Protein AF-A0A6J8EFE4-F1 (afdb_monomer_lite)

Sequence (191 aa):
MHEIMFMMLESRLPNRIFLWDKQNSHTNSWSFEVKSISNKCNLSQYYQESSTLGLGVKAFLDIAKERLTYIGSDKWKYNVNGKPKLRTYIKIKESHCPEQIINKAMSSKQRPVISKLRSEEEEEEEEEEDDDDDDDDDDDDDDDDDDDDDEEGEQEEQEQEQEEQEQEQKEQAQEQKEQAQEQKEQEQEQN

Organism: Mytilus coruscus (NCBI:txid42192)

Secondary structure (DSSP, 8-state):
------S--TTSHHHHHHHHHHHT--TT-HHHHHHHHHHHTT-HHHHH-TTTS---HHHHHHHHHHHHHHHHHHHHHHHHHT-HHHHHHHHHHHHH-THHHHSS---TTTHHHHHHHHHHHHHHHTTSS--S----------------S-TTTHHHHHHHHHHHHHHHHHHHHHHHHHHHHHHHHHHHHT-

Structure (mmCIF, N/CA/C/O backbone):
data_AF-A0A6J8EFE4-F1
#
_entry.id   AF-A0A6J8EFE4-F1
#
loop_
_atom_site.group_PDB
_atom_site.id
_atom_site.type_symbol
_atom_site.label_atom_id
_atom_site.label_alt_id
_atom_site.label_comp_id
_atom_site.label_asym_id
_atom_site.label_entity_id
_atom_site.label_seq_id
_atom_site.pdbx_PDB_ins_code
_atom_site.Cartn_x
_atom_site.Cartn_y
_atom_site.Cartn_z
_atom_site.occupancy
_atom_site.B_iso_or_equiv
_atom_site.auth_seq_id
_atom_site.auth_comp_id
_atom_site.auth_asym_id
_atom_site.auth_atom_id
_atom_site.pdbx_PDB_model_num
ATOM 1 N N . MET A 1 1 ? -6.305 -34.521 -19.395 1.00 43.03 1 MET A N 1
ATOM 2 C CA . MET A 1 1 ? -6.027 -33.447 -18.423 1.00 43.03 1 MET A CA 1
ATOM 3 C C . MET A 1 1 ? -5.411 -32.307 -19.199 1.00 43.03 1 MET A C 1
ATOM 5 O O . MET A 1 1 ? -4.232 -32.359 -19.509 1.00 43.03 1 MET A O 1
ATOM 9 N N . HIS A 1 2 ? -6.246 -31.368 -19.637 1.00 45.06 2 HIS A N 1
ATOM 10 C CA . HIS A 1 2 ? -5.769 -30.147 -20.263 1.00 45.06 2 HIS A CA 1
ATOM 11 C C . HIS A 1 2 ? -5.155 -29.306 -19.149 1.00 45.06 2 HIS A C 1
ATOM 13 O O . HIS A 1 2 ? -5.890 -28.774 -18.320 1.00 45.06 2 HIS A O 1
ATOM 19 N N . GLU A 1 3 ? -3.824 -29.246 -19.103 1.00 47.47 3 GLU A N 1
ATOM 20 C CA . GLU A 1 3 ? -3.118 -28.067 -18.613 1.00 47.47 3 GLU A CA 1
ATOM 21 C C . GLU A 1 3 ? -3.809 -26.874 -19.265 1.00 47.47 3 GLU A C 1
ATOM 23 O O . GLU A 1 3 ? -3.636 -26.606 -20.455 1.00 47.47 3 GLU A O 1
ATOM 28 N N . ILE A 1 4 ? -4.712 -26.236 -18.518 1.00 49.06 4 ILE A N 1
ATOM 29 C CA . ILE A 1 4 ? -5.316 -24.973 -18.905 1.00 49.06 4 ILE A CA 1
ATOM 30 C C . ILE A 1 4 ? -4.170 -23.983 -18.802 1.00 49.06 4 ILE A C 1
ATOM 32 O O . ILE A 1 4 ? -3.887 -23.389 -17.765 1.00 49.06 4 ILE A O 1
ATOM 36 N N . MET A 1 5 ? -3.478 -23.941 -19.930 1.00 43.91 5 MET A N 1
ATOM 37 C CA . MET A 1 5 ? -2.490 -23.026 -20.433 1.00 43.91 5 MET A CA 1
ATOM 38 C C . MET A 1 5 ? -3.063 -21.611 -20.316 1.00 43.91 5 MET A C 1
ATOM 40 O O . MET A 1 5 ? -3.440 -20.976 -21.290 1.00 43.91 5 MET A O 1
ATOM 44 N N . PHE A 1 6 ? -3.131 -21.125 -19.078 1.00 48.34 6 PHE A N 1
ATOM 45 C CA . PHE A 1 6 ? -3.200 -19.715 -18.719 1.00 48.34 6 PHE A CA 1
ATOM 46 C C . PHE A 1 6 ? -1.790 -19.106 -18.798 1.00 48.34 6 PHE A C 1
ATOM 48 O O . PHE A 1 6 ? -1.462 -18.171 -18.074 1.00 48.34 6 PHE A O 1
ATOM 55 N N . MET A 1 7 ? -0.963 -19.585 -19.742 1.00 54.25 7 MET A N 1
ATOM 56 C CA . MET A 1 7 ? -0.190 -18.632 -20.520 1.00 54.25 7 MET A CA 1
ATOM 57 C C . MET A 1 7 ? -1.244 -17.670 -21.033 1.00 54.25 7 MET A C 1
ATOM 59 O O . MET A 1 7 ? -2.150 -18.080 -21.760 1.00 54.25 7 MET A O 1
ATOM 63 N N . MET A 1 8 ? -1.238 -16.430 -20.555 1.00 54.66 8 MET A N 1
ATOM 64 C CA . MET A 1 8 ? -1.986 -15.397 -21.243 1.00 54.66 8 MET A CA 1
ATOM 65 C C . MET A 1 8 ? -1.564 -15.525 -22.700 1.00 54.66 8 MET A C 1
ATOM 67 O O . MET A 1 8 ? -0.406 -15.237 -22.986 1.00 54.66 8 MET A O 1
ATOM 71 N N . LEU A 1 9 ? -2.436 -16.083 -23.562 1.00 60.94 9 LEU A N 1
ATOM 72 C CA . LEU A 1 9 ? -2.132 -16.267 -24.980 1.00 60.94 9 LEU A CA 1
ATOM 73 C C . LEU A 1 9 ? -1.467 -14.969 -25.400 1.00 60.94 9 LEU A C 1
ATOM 75 O O . LEU A 1 9 ? -2.020 -13.912 -25.096 1.00 60.94 9 LEU A O 1
ATOM 79 N N . GLU A 1 10 ? -0.268 -15.020 -25.971 1.00 64.06 10 GLU A N 1
ATOM 80 C CA . GLU A 1 10 ? 0.534 -13.813 -26.225 1.00 64.06 10 GLU A CA 1
ATOM 81 C C . GLU A 1 10 ? -0.258 -12.746 -27.010 1.00 64.06 10 GLU A C 1
ATOM 83 O O . GLU A 1 10 ? 0.039 -11.557 -26.963 1.00 64.06 10 GLU A O 1
ATOM 88 N N . SER A 1 11 ? -1.344 -13.166 -27.664 1.00 76.69 11 SER A N 1
ATOM 89 C CA . SER A 1 11 ? -2.342 -12.350 -28.342 1.00 76.69 11 SER A CA 1
ATOM 90 C C . SER A 1 11 ? -3.314 -11.557 -27.451 1.00 76.69 11 SER A C 1
ATOM 92 O O . SER A 1 11 ? -3.956 -10.635 -27.960 1.00 76.69 11 SER A O 1
ATOM 94 N N . ARG A 1 12 ? -3.469 -11.854 -26.154 1.00 81.81 12 ARG A N 1
ATOM 95 C CA . ARG A 1 12 ? -4.383 -11.118 -25.264 1.00 81.81 12 ARG A CA 1
ATOM 96 C C . ARG A 1 12 ? -3.850 -9.708 -25.039 1.00 81.81 12 ARG A C 1
ATOM 98 O O . ARG A 1 12 ? -2.737 -9.521 -24.555 1.00 81.81 12 ARG A O 1
ATOM 105 N N . LEU A 1 13 ? -4.697 -8.721 -25.325 1.00 83.38 13 LEU A N 1
ATOM 106 C CA . LEU A 1 13 ? -4.367 -7.303 -25.203 1.00 83.38 13 LEU A CA 1
ATOM 107 C C . LEU A 1 13 ? -3.749 -6.925 -23.838 1.00 83.38 13 LEU A C 1
ATOM 109 O O . LEU A 1 13 ? -2.713 -6.267 -23.860 1.00 83.38 13 LEU A O 1
ATOM 113 N N . PRO A 1 14 ? -4.258 -7.390 -22.674 1.00 82.56 14 PRO A N 1
ATOM 114 C CA . PRO A 1 14 ? -3.643 -7.069 -21.383 1.00 82.56 14 PRO A CA 1
ATOM 115 C C . PRO A 1 14 ? -2.192 -7.543 -21.248 1.00 82.56 14 PRO A C 1
ATOM 117 O O . PRO A 1 14 ? -1.374 -6.835 -20.676 1.00 82.56 14 PRO A O 1
ATOM 120 N N . ASN A 1 15 ? -1.850 -8.706 -21.814 1.00 81.88 15 ASN A N 1
ATOM 121 C CA . ASN A 1 15 ? -0.482 -9.220 -21.771 1.00 81.88 15 ASN A CA 1
ATOM 122 C C . ASN A 1 15 ? 0.450 -8.386 -22.656 1.00 81.88 15 ASN A C 1
ATOM 124 O O . ASN A 1 15 ? 1.562 -8.062 -22.260 1.00 81.88 15 ASN A O 1
ATOM 128 N N . ARG A 1 16 ? -0.025 -7.977 -23.838 1.00 85.75 16 ARG A N 1
ATOM 129 C CA . ARG A 1 16 ? 0.738 -7.103 -24.741 1.00 85.75 16 ARG A CA 1
ATOM 130 C C . ARG A 1 16 ? 0.969 -5.722 -24.136 1.00 85.75 16 ARG A C 1
ATOM 132 O O . ARG A 1 16 ? 2.082 -5.222 -24.228 1.00 85.75 16 ARG A O 1
ATOM 139 N N . ILE A 1 17 ? -0.056 -5.144 -23.505 1.00 87.25 17 ILE A N 1
ATOM 140 C CA . ILE A 1 17 ? 0.054 -3.870 -22.782 1.00 87.25 17 ILE A CA 1
ATOM 141 C C . ILE A 1 17 ? 1.056 -4.009 -21.637 1.00 87.25 17 ILE A C 1
ATOM 143 O O . ILE A 1 17 ? 1.954 -3.188 -21.532 1.00 87.25 17 ILE A O 1
ATOM 147 N N . PHE A 1 18 ? 0.961 -5.072 -20.834 1.00 87.62 18 PHE A N 1
ATOM 148 C CA . PHE A 1 18 ? 1.895 -5.304 -19.734 1.00 87.62 18 PHE A CA 1
ATOM 149 C C . PHE A 1 18 ? 3.342 -5.488 -20.212 1.00 87.62 18 PHE A C 1
ATOM 151 O O . PHE A 1 18 ? 4.257 -4.926 -19.624 1.00 87.62 18 PHE A O 1
ATOM 158 N N . LEU A 1 19 ? 3.573 -6.256 -21.282 1.00 87.69 19 LEU A N 1
ATOM 159 C CA . LEU A 1 19 ? 4.913 -6.445 -21.846 1.00 87.69 19 LEU A CA 1
ATOM 160 C C . LEU A 1 19 ? 5.475 -5.150 -22.438 1.00 87.69 19 LEU A C 1
ATOM 162 O O . LEU A 1 19 ? 6.659 -4.873 -22.262 1.00 87.69 19 LEU A O 1
ATOM 166 N N . TRP A 1 20 ? 4.635 -4.3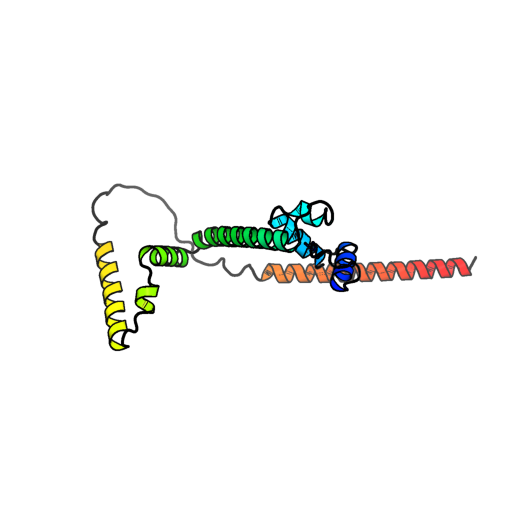61 -23.109 1.00 91.25 20 TRP A N 1
ATOM 167 C CA . TRP A 1 20 ? 5.008 -3.038 -23.602 1.00 91.25 20 TRP A CA 1
ATOM 168 C C . TRP A 1 20 ? 5.363 -2.099 -22.443 1.00 91.25 20 TRP A C 1
ATOM 170 O O . TRP A 1 20 ? 6.429 -1.492 -22.456 1.00 91.25 20 TRP A O 1
ATOM 180 N N . ASP A 1 21 ? 4.532 -2.040 -21.405 1.00 92.88 21 ASP A N 1
ATOM 181 C CA . ASP A 1 21 ? 4.764 -1.234 -20.204 1.00 92.88 21 ASP A CA 1
ATOM 182 C C . ASP A 1 21 ? 6.051 -1.665 -19.473 1.00 92.88 21 ASP A C 1
ATOM 184 O O . ASP A 1 21 ? 6.896 -0.837 -19.144 1.00 92.88 21 ASP A O 1
ATOM 188 N N . LYS A 1 22 ? 6.281 -2.979 -19.349 1.00 89.12 22 LYS A N 1
ATOM 189 C CA . LYS A 1 22 ? 7.510 -3.566 -18.788 1.00 89.12 22 LYS A CA 1
ATOM 190 C C . LYS A 1 22 ? 8.770 -3.176 -19.563 1.00 89.12 22 LYS A C 1
ATOM 192 O O . LYS A 1 22 ? 9.828 -3.035 -18.952 1.00 89.12 22 LYS A O 1
ATOM 197 N N . GLN A 1 23 ? 8.690 -3.036 -20.886 1.00 90.62 23 GLN A N 1
ATOM 198 C CA . GLN A 1 23 ? 9.823 -2.626 -21.726 1.00 90.62 23 GLN A CA 1
ATOM 199 C C . GLN A 1 23 ? 10.104 -1.123 -21.645 1.00 90.62 23 GLN A C 1
ATOM 201 O O . GLN A 1 23 ? 11.259 -0.722 -21.748 1.00 90.62 23 GLN A O 1
ATOM 206 N N . ASN A 1 24 ? 9.072 -0.311 -21.423 1.00 89.75 24 ASN A N 1
ATOM 207 C CA . ASN A 1 24 ? 9.164 1.149 -21.338 1.00 89.75 24 ASN A CA 1
ATOM 208 C C . ASN A 1 24 ? 9.197 1.647 -19.884 1.00 89.75 24 ASN A C 1
ATOM 210 O O . ASN A 1 24 ? 8.794 2.770 -19.613 1.00 89.75 24 ASN A O 1
ATOM 214 N N . SER A 1 25 ? 9.626 0.797 -18.944 1.00 80.19 25 SER A N 1
ATOM 215 C CA . SER A 1 25 ? 9.356 0.969 -17.514 1.00 80.19 25 SER A CA 1
ATOM 216 C C . SER A 1 25 ? 9.756 2.354 -16.986 1.00 80.19 25 SER A C 1
ATOM 218 O O . SER A 1 25 ? 10.934 2.714 -16.941 1.00 80.19 25 SER A O 1
ATOM 220 N N . HIS A 1 26 ? 8.745 3.107 -16.559 1.00 84.50 26 HIS A N 1
ATOM 221 C CA . HIS A 1 26 ? 8.858 4.359 -15.814 1.00 84.50 26 HIS A CA 1
ATOM 222 C C . HIS A 1 26 ? 8.553 4.113 -14.328 1.00 84.50 26 HIS A C 1
ATOM 224 O O . HIS A 1 26 ? 7.958 3.088 -13.978 1.00 84.50 26 HIS A O 1
ATOM 230 N N . THR A 1 27 ? 8.931 5.049 -13.453 1.00 85.88 27 THR A N 1
ATOM 231 C CA . THR A 1 27 ? 8.705 4.974 -11.993 1.00 85.88 27 THR A CA 1
ATOM 232 C C . THR A 1 27 ? 7.229 4.813 -11.613 1.00 85.88 27 THR A C 1
ATOM 234 O O . THR A 1 27 ? 6.940 4.192 -10.598 1.00 85.88 27 THR A O 1
ATOM 237 N N . ASN A 1 28 ? 6.305 5.247 -12.477 1.00 86.12 28 ASN A N 1
ATOM 238 C CA . ASN A 1 28 ? 4.853 5.165 -12.267 1.00 86.12 28 ASN A CA 1
ATOM 239 C C . ASN A 1 28 ? 4.148 4.199 -13.240 1.00 86.12 28 ASN A C 1
ATOM 241 O O . ASN A 1 28 ? 2.971 4.357 -13.55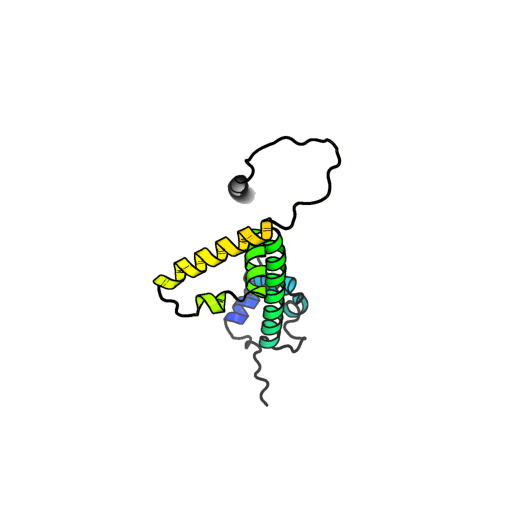4 1.00 86.12 28 ASN A O 1
ATOM 245 N N . SER A 1 29 ? 4.878 3.216 -13.774 1.00 91.94 29 SER A N 1
ATOM 246 C CA . SER A 1 29 ? 4.315 2.210 -14.684 1.00 91.94 29 SER A CA 1
ATOM 247 C C . SER A 1 29 ? 3.681 1.035 -13.926 1.00 91.94 29 SER A C 1
ATOM 249 O O . SER A 1 29 ? 4.113 0.672 -12.828 1.00 91.94 29 SER A O 1
ATOM 251 N N . TRP A 1 30 ? 2.678 0.380 -14.517 1.00 88.94 30 TRP A N 1
ATOM 252 C CA . TRP A 1 30 ? 2.002 -0.758 -13.873 1.00 88.94 30 TRP A CA 1
ATOM 253 C C . TRP A 1 30 ? 2.966 -1.929 -13.621 1.00 88.94 30 TRP A C 1
ATOM 255 O O . TRP A 1 30 ? 2.942 -2.588 -12.581 1.00 88.94 30 TRP A O 1
ATOM 265 N N . SER A 1 31 ? 3.876 -2.175 -14.558 1.00 90.75 31 SER A N 1
ATOM 266 C CA . SER A 1 31 ? 4.951 -3.156 -14.439 1.00 90.75 31 SER A CA 1
ATOM 267 C C . SER A 1 31 ? 5.918 -2.823 -13.300 1.00 90.75 31 SER A C 1
ATOM 269 O O . SER A 1 31 ? 6.376 -3.740 -12.609 1.00 90.75 31 SER A O 1
ATOM 271 N N . PHE A 1 32 ? 6.179 -1.537 -13.042 1.00 92.62 32 PHE A N 1
ATOM 272 C CA . PHE A 1 32 ? 6.967 -1.095 -11.894 1.00 92.62 32 PHE A CA 1
ATOM 273 C C . PHE A 1 32 ? 6.253 -1.389 -10.572 1.00 92.62 32 PHE A C 1
ATOM 275 O O . PHE A 1 32 ? 6.879 -1.936 -9.661 1.00 92.62 32 PHE A O 1
ATOM 282 N N . GLU A 1 33 ? 4.946 -1.139 -10.474 1.00 91.06 33 GLU A N 1
ATOM 283 C CA . GLU A 1 33 ? 4.160 -1.517 -9.292 1.00 91.06 33 GLU A CA 1
ATOM 284 C C . GLU A 1 33 ? 4.186 -3.031 -9.053 1.00 91.06 33 GLU A C 1
ATOM 286 O O . GLU A 1 33 ? 4.459 -3.489 -7.940 1.00 91.06 33 GLU A O 1
ATOM 291 N N . VAL A 1 34 ? 3.982 -3.832 -10.103 1.00 89.56 34 VAL A N 1
ATOM 292 C CA . VAL A 1 34 ? 4.036 -5.300 -10.011 1.00 89.56 34 VAL A CA 1
ATOM 293 C C . VAL A 1 34 ? 5.432 -5.771 -9.590 1.00 89.56 34 VAL A C 1
ATOM 295 O O . VAL A 1 34 ? 5.552 -6.674 -8.754 1.00 89.56 34 VAL A O 1
ATOM 298 N N . LYS A 1 35 ? 6.499 -5.145 -10.100 1.00 92.56 35 LYS A N 1
ATOM 299 C CA . LYS A 1 35 ? 7.883 -5.400 -9.673 1.00 92.56 35 LYS A CA 1
ATOM 300 C C . LYS A 1 35 ? 8.093 -5.024 -8.205 1.00 92.56 35 LYS A C 1
ATOM 302 O O . LYS A 1 35 ? 8.696 -5.798 -7.466 1.00 92.56 35 LYS A O 1
ATOM 307 N N . SER A 1 36 ? 7.572 -3.880 -7.768 1.00 93.31 36 SER A N 1
ATOM 308 C CA . SER A 1 36 ? 7.651 -3.396 -6.386 1.00 93.31 36 SER A CA 1
ATOM 309 C C . SER A 1 36 ? 6.949 -4.350 -5.419 1.00 93.31 36 SER A C 1
ATOM 311 O O . SER A 1 36 ? 7.547 -4.781 -4.433 1.00 93.31 36 SER A O 1
ATOM 313 N N . ILE A 1 37 ? 5.724 -4.778 -5.737 1.00 91.00 37 ILE A N 1
ATOM 314 C CA . ILE A 1 37 ? 4.980 -5.783 -4.963 1.00 91.00 37 ILE A CA 1
ATOM 315 C C . ILE A 1 37 ? 5.748 -7.107 -4.922 1.00 91.00 37 ILE A C 1
ATOM 317 O O . ILE A 1 37 ? 5.894 -7.703 -3.853 1.00 91.00 37 ILE A O 1
ATOM 321 N N . SER A 1 38 ? 6.282 -7.547 -6.063 1.00 91.81 38 SER A N 1
ATOM 322 C CA . SER A 1 38 ? 7.071 -8.780 -6.143 1.00 91.81 38 SER A CA 1
ATOM 323 C C . SER A 1 38 ? 8.311 -8.700 -5.253 1.00 91.81 38 SER A C 1
ATOM 325 O O . SER A 1 38 ? 8.577 -9.633 -4.502 1.00 91.81 38 SER A O 1
ATOM 327 N N . ASN A 1 39 ? 9.030 -7.577 -5.262 1.00 94.12 39 ASN A N 1
ATOM 328 C CA . ASN A 1 39 ? 10.178 -7.351 -4.384 1.00 94.12 39 ASN A CA 1
ATOM 329 C C . ASN A 1 39 ? 9.769 -7.358 -2.906 1.00 94.12 39 ASN A C 1
ATOM 331 O O . ASN A 1 39 ? 10.372 -8.083 -2.120 1.00 94.12 39 ASN A O 1
ATOM 335 N N . LYS A 1 40 ? 8.702 -6.632 -2.539 1.00 93.00 40 LYS A N 1
ATOM 336 C CA . LYS A 1 40 ? 8.164 -6.602 -1.165 1.00 93.00 40 LYS A CA 1
ATOM 337 C C . LYS A 1 40 ? 7.785 -7.996 -0.656 1.00 93.00 40 LYS A C 1
ATOM 339 O O . LYS A 1 40 ? 7.928 -8.272 0.527 1.00 93.00 40 LYS A O 1
ATOM 344 N N . CYS A 1 41 ? 7.332 -8.884 -1.540 1.00 93.19 41 CYS A N 1
ATOM 345 C CA . CYS A 1 41 ? 6.940 -10.249 -1.188 1.00 93.19 41 CYS A CA 1
ATOM 346 C C . CYS A 1 41 ? 8.080 -11.280 -1.280 1.00 93.19 41 CYS A C 1
ATOM 348 O O . CYS A 1 41 ? 7.815 -12.467 -1.095 1.00 93.19 41 CYS A O 1
ATOM 350 N N . ASN A 1 42 ? 9.321 -10.874 -1.585 1.00 93.75 42 ASN A N 1
ATOM 351 C CA . ASN A 1 42 ? 10.433 -11.779 -1.918 1.00 93.75 42 ASN A CA 1
ATOM 352 C C . ASN A 1 42 ? 10.119 -12.728 -3.097 1.00 93.75 42 ASN A C 1
ATOM 354 O O . ASN A 1 42 ? 10.550 -13.879 -3.145 1.00 93.75 42 ASN A O 1
ATOM 358 N N . LEU A 1 43 ? 9.354 -12.229 -4.068 1.00 92.00 43 LEU A N 1
ATOM 359 C CA . LEU A 1 43 ? 8.931 -12.916 -5.292 1.00 92.00 43 LEU A CA 1
ATOM 360 C C . LEU A 1 43 ? 9.573 -12.312 -6.553 1.00 92.00 43 LEU A C 1
ATOM 362 O O . LEU A 1 43 ? 9.084 -12.524 -7.660 1.00 92.00 43 LEU A O 1
ATOM 366 N N . SER A 1 44 ? 10.671 -11.568 -6.415 1.00 92.25 44 SER A N 1
ATOM 367 C CA . SER A 1 44 ? 11.359 -10.894 -7.529 1.00 92.25 44 SER A CA 1
ATOM 368 C C . SER A 1 44 ? 11.775 -11.851 -8.657 1.00 92.25 44 SER A C 1
ATOM 370 O O . SER A 1 44 ? 11.673 -11.500 -9.833 1.00 92.25 44 SER A O 1
ATOM 372 N N . GLN A 1 45 ? 12.152 -13.087 -8.311 1.00 89.00 45 GLN A N 1
ATOM 373 C CA . GLN A 1 45 ? 12.476 -14.154 -9.265 1.00 89.00 45 GLN A CA 1
ATOM 374 C C . GLN A 1 45 ? 11.319 -14.463 -10.233 1.00 89.00 45 GLN A C 1
ATOM 376 O O . GLN A 1 45 ? 11.545 -14.623 -11.428 1.00 89.00 45 GLN A O 1
ATOM 381 N N . TYR A 1 46 ? 10.068 -14.422 -9.760 1.00 86.44 46 TYR A N 1
ATOM 382 C CA . TYR A 1 46 ? 8.881 -14.684 -10.585 1.00 86.44 46 TYR A CA 1
ATOM 383 C C . TYR A 1 46 ? 8.605 -13.573 -11.600 1.00 86.44 46 TYR A C 1
ATOM 385 O O . TYR A 1 46 ? 8.027 -13.819 -12.656 1.00 86.44 46 TYR A O 1
ATOM 393 N N . TYR A 1 47 ? 9.024 -12.345 -11.292 1.00 86.00 47 TYR A N 1
ATOM 394 C CA . TYR A 1 47 ? 8.855 -11.208 -12.191 1.00 86.00 47 TYR A CA 1
ATOM 395 C C . TYR A 1 47 ? 9.832 -11.254 -13.378 1.00 86.00 47 TYR A C 1
ATOM 397 O O . TYR A 1 47 ? 9.488 -10.853 -14.498 1.00 86.00 47 TYR A O 1
ATOM 405 N N . GLN A 1 48 ? 11.059 -11.728 -13.136 1.00 85.00 48 GLN A N 1
ATOM 406 C CA . GLN A 1 48 ? 12.099 -11.856 -14.161 1.00 85.00 48 GLN A CA 1
ATOM 407 C C . GLN A 1 48 ? 11.869 -13.097 -15.023 1.00 85.00 48 GLN A C 1
ATOM 409 O O . GLN A 1 48 ? 11.872 -13.022 -16.252 1.00 85.00 48 GLN A O 1
ATOM 414 N N . GLU A 1 49 ? 11.575 -14.220 -14.379 1.00 80.75 49 GLU A N 1
ATOM 415 C CA . GLU A 1 49 ? 11.493 -15.529 -15.007 1.00 80.75 49 GLU A CA 1
ATOM 416 C C . GLU A 1 49 ? 10.044 -15.937 -15.302 1.00 80.75 49 GLU A C 1
ATOM 418 O O . GLU A 1 49 ? 9.491 -16.890 -14.756 1.00 80.75 49 GLU A O 1
ATOM 423 N N . SER A 1 50 ? 9.414 -15.193 -16.210 1.00 63.88 50 SER A N 1
ATOM 424 C CA . SER A 1 50 ? 8.009 -15.405 -16.607 1.00 63.88 50 SER A CA 1
ATOM 425 C C . SER A 1 50 ? 7.720 -16.774 -17.253 1.00 63.88 50 SER A C 1
ATOM 427 O O . SER A 1 50 ? 6.556 -17.127 -17.430 1.00 63.88 50 SER A O 1
ATOM 429 N N . SER A 1 51 ? 8.749 -17.563 -17.579 1.00 61.44 51 SER A N 1
ATOM 430 C CA . SER A 1 51 ? 8.637 -18.816 -18.333 1.00 61.44 51 SER A CA 1
ATOM 431 C C . SER A 1 51 ? 9.182 -20.073 -17.636 1.00 61.44 51 SER A C 1
ATOM 433 O O . SER A 1 51 ? 8.863 -21.169 -18.093 1.00 61.44 51 SER A O 1
ATOM 435 N N . THR A 1 52 ? 9.963 -19.984 -16.552 1.00 53.16 52 THR A N 1
ATOM 436 C CA . THR A 1 52 ? 10.728 -21.147 -16.032 1.00 53.16 52 THR A CA 1
ATOM 437 C C . THR A 1 52 ? 10.139 -21.790 -14.779 1.00 53.16 52 THR A C 1
ATOM 439 O O . THR A 1 52 ? 10.332 -22.984 -14.565 1.00 53.16 52 THR A O 1
ATOM 442 N N . LEU A 1 53 ? 9.406 -21.045 -13.949 1.00 62.09 53 LEU A N 1
ATOM 443 C CA . LEU A 1 53 ? 9.090 -21.516 -12.597 1.00 62.09 53 LEU A CA 1
ATOM 444 C C . LEU A 1 53 ? 7.864 -22.432 -12.495 1.00 62.09 53 LEU A C 1
ATOM 446 O O . LEU A 1 53 ? 7.590 -22.938 -11.410 1.00 62.09 53 LEU A O 1
ATOM 450 N N . GLY A 1 54 ? 7.115 -22.664 -13.582 1.00 71.75 54 GLY A N 1
ATOM 451 C CA . GLY A 1 54 ? 5.974 -23.601 -13.622 1.00 71.75 54 GLY A CA 1
ATOM 452 C C . GLY A 1 54 ? 4.813 -23.279 -12.663 1.00 71.75 54 GLY A C 1
ATOM 453 O O . GLY A 1 54 ? 3.761 -23.916 -12.708 1.00 71.75 54 GLY A O 1
ATOM 454 N N . LEU A 1 55 ? 4.972 -22.273 -11.806 1.00 73.94 55 LEU A N 1
ATOM 455 C CA . LEU A 1 55 ? 3.958 -21.764 -10.908 1.00 73.94 55 LEU A CA 1
ATOM 456 C C . LEU A 1 55 ? 2.974 -20.946 -11.733 1.00 73.94 55 LEU A C 1
ATOM 458 O O . LEU A 1 55 ? 3.278 -19.860 -12.221 1.00 73.94 55 LEU A O 1
ATOM 462 N N . GLY A 1 56 ? 1.778 -21.502 -11.914 1.00 82.12 56 GLY A N 1
ATOM 463 C CA . GLY A 1 56 ? 0.692 -20.788 -12.570 1.00 82.12 56 GLY A CA 1
ATOM 464 C C . GLY A 1 56 ? 0.405 -19.461 -11.863 1.00 82.12 56 GLY A C 1
ATOM 465 O O . GLY A 1 56 ? 0.575 -19.341 -10.649 1.00 82.12 56 GLY A O 1
ATOM 466 N N . VAL A 1 57 ? -0.102 -18.480 -12.616 1.00 79.81 57 VAL A N 1
ATOM 467 C CA . VAL A 1 57 ? -0.447 -17.129 -12.124 1.00 79.81 57 VAL A CA 1
ATOM 468 C C . VAL A 1 57 ? -1.248 -17.173 -10.819 1.00 79.81 57 VAL A C 1
ATOM 470 O O . VAL A 1 57 ? -1.019 -16.374 -9.919 1.00 79.81 57 VAL A O 1
ATOM 473 N N . LYS A 1 58 ? -2.150 -18.152 -10.679 1.00 82.38 58 LYS A N 1
ATOM 474 C CA . LYS A 1 58 ? -2.933 -18.350 -9.457 1.00 82.38 58 LYS A CA 1
ATOM 475 C C . LYS A 1 58 ? -2.056 -18.600 -8.224 1.00 82.38 58 LYS A C 1
ATOM 477 O O . LYS A 1 58 ? -2.288 -17.980 -7.198 1.00 82.38 58 LYS A O 1
ATOM 482 N N . ALA A 1 59 ? -1.057 -19.475 -8.323 1.00 85.56 59 ALA A N 1
ATOM 483 C CA . ALA A 1 59 ? -0.179 -19.782 -7.199 1.00 85.56 59 ALA A CA 1
ATOM 484 C C . ALA A 1 59 ? 0.686 -18.573 -6.819 1.00 85.56 59 ALA A C 1
ATOM 486 O O . ALA A 1 59 ? 0.841 -18.285 -5.637 1.00 85.56 59 ALA A O 1
ATOM 487 N N . PHE A 1 60 ? 1.174 -17.818 -7.810 1.00 85.94 60 PHE A N 1
ATOM 488 C CA . PHE A 1 60 ? 1.844 -16.541 -7.557 1.00 85.94 60 PHE A CA 1
ATOM 489 C C . PHE A 1 60 ? 0.935 -15.571 -6.789 1.00 85.94 60 PHE A C 1
ATOM 491 O O . PHE A 1 60 ? 1.354 -15.017 -5.776 1.00 85.94 60 PHE A O 1
ATOM 498 N N . LEU A 1 61 ? -0.314 -15.396 -7.236 1.00 86.62 61 LEU A N 1
ATOM 499 C CA . LEU A 1 61 ? -1.276 -14.506 -6.581 1.00 86.62 61 LEU A CA 1
ATOM 500 C C . LEU A 1 61 ? -1.612 -14.959 -5.157 1.00 86.62 61 LEU A C 1
ATOM 502 O O . LEU A 1 61 ? -1.696 -14.119 -4.265 1.00 86.62 61 LEU A O 1
ATOM 506 N N . ASP A 1 62 ? -1.773 -16.264 -4.936 1.00 89.44 62 ASP A N 1
ATOM 507 C CA . ASP A 1 62 ? -2.052 -16.824 -3.612 1.00 89.44 62 ASP A CA 1
ATOM 508 C C . ASP A 1 62 ? -0.879 -16.536 -2.648 1.00 89.44 62 ASP A C 1
ATOM 510 O O . ASP A 1 62 ? -1.100 -16.002 -1.559 1.00 89.44 62 ASP A O 1
ATOM 514 N N . ILE A 1 63 ? 0.370 -16.770 -3.078 1.00 91.12 63 ILE A N 1
ATOM 515 C CA . ILE A 1 63 ? 1.574 -16.487 -2.273 1.00 91.12 63 ILE A CA 1
ATOM 516 C C . ILE A 1 63 ? 1.736 -14.981 -2.029 1.00 91.12 63 ILE A C 1
ATOM 518 O O . ILE A 1 63 ? 2.003 -14.558 -0.905 1.00 91.12 63 ILE A O 1
ATOM 522 N N . ALA A 1 64 ? 1.567 -14.153 -3.063 1.00 90.50 64 ALA A N 1
ATOM 523 C CA . ALA A 1 64 ? 1.666 -12.701 -2.933 1.00 90.50 64 ALA A CA 1
ATOM 524 C C . ALA A 1 64 ? 0.616 -12.163 -1.949 1.00 90.50 64 ALA A C 1
ATOM 526 O O . ALA A 1 64 ? 0.939 -11.349 -1.087 1.00 90.50 64 ALA A O 1
ATOM 527 N N . LYS A 1 65 ? -0.625 -12.661 -2.017 1.00 92.12 65 LYS A N 1
ATOM 528 C CA . LYS A 1 65 ? -1.703 -12.285 -1.096 1.00 92.12 65 LYS A CA 1
ATOM 529 C C . LYS A 1 65 ? -1.380 -12.665 0.347 1.00 92.12 65 LYS A C 1
ATOM 531 O O . LYS A 1 65 ? -1.565 -11.839 1.241 1.00 92.12 65 LYS A O 1
ATOM 536 N N . GLU A 1 66 ? -0.891 -13.879 0.581 1.00 94.38 66 GLU A N 1
ATOM 537 C CA . GLU A 1 66 ? -0.470 -14.332 1.910 1.00 94.38 66 GLU A CA 1
ATOM 538 C C . GLU A 1 66 ? 0.643 -13.434 2.472 1.00 94.38 66 GLU A C 1
ATOM 540 O O . GLU A 1 66 ? 0.533 -12.924 3.589 1.00 94.38 66 GLU A O 1
ATOM 545 N N . ARG A 1 67 ? 1.676 -13.150 1.667 1.00 92.94 67 ARG A N 1
ATOM 546 C CA . ARG A 1 67 ? 2.807 -12.301 2.069 1.00 92.94 67 ARG A CA 1
ATOM 547 C C . ARG A 1 67 ? 2.403 -10.855 2.332 1.00 92.94 67 ARG A C 1
ATOM 549 O O . ARG A 1 67 ? 2.815 -10.298 3.345 1.00 92.94 67 ARG A O 1
ATOM 556 N N . LEU A 1 68 ? 1.577 -10.254 1.478 1.00 92.00 68 LEU A N 1
ATOM 557 C CA . LEU A 1 68 ? 1.066 -8.896 1.694 1.00 92.00 68 LEU A CA 1
ATOM 558 C C . LEU A 1 68 ? 0.204 -8.810 2.954 1.00 92.00 68 LEU A C 1
ATOM 560 O O . LEU A 1 68 ? 0.318 -7.842 3.701 1.00 92.00 68 LEU A O 1
ATOM 564 N N . THR A 1 69 ? -0.610 -9.833 3.223 1.00 91.94 69 THR A N 1
ATOM 565 C CA . THR A 1 69 ? -1.417 -9.906 4.451 1.00 91.94 69 THR A CA 1
ATOM 566 C C . THR A 1 69 ? -0.518 -9.982 5.682 1.00 91.94 69 THR A C 1
ATOM 568 O O . THR A 1 69 ? -0.764 -9.279 6.661 1.00 91.94 69 THR A O 1
ATOM 571 N N . TYR A 1 70 ? 0.551 -10.780 5.625 1.00 92.38 70 TYR A N 1
ATOM 572 C CA . TYR A 1 70 ? 1.545 -10.866 6.693 1.00 92.38 70 TYR A CA 1
ATOM 573 C C . TYR A 1 70 ? 2.246 -9.521 6.930 1.00 92.38 70 TYR A C 1
ATOM 575 O O . TYR A 1 70 ? 2.245 -9.030 8.053 1.00 92.38 70 TYR A O 1
ATOM 583 N N . ILE A 1 71 ? 2.768 -8.883 5.875 1.00 89.25 71 ILE A N 1
ATOM 584 C CA . ILE A 1 71 ? 3.445 -7.577 5.965 1.00 89.25 71 ILE A CA 1
ATOM 585 C C . ILE A 1 71 ? 2.497 -6.506 6.516 1.00 89.25 71 ILE A C 1
ATOM 587 O O . ILE A 1 71 ? 2.887 -5.720 7.375 1.00 89.25 71 ILE A O 1
ATOM 591 N N . GLY A 1 72 ? 1.251 -6.474 6.038 1.00 89.06 72 GLY A N 1
ATOM 592 C CA . GLY A 1 72 ? 0.234 -5.548 6.532 1.00 89.06 72 GLY A CA 1
ATOM 593 C C . GLY A 1 72 ? -0.083 -5.780 8.008 1.00 89.06 72 GLY A C 1
ATOM 594 O O . GLY A 1 72 ? -0.178 -4.822 8.769 1.00 89.06 72 GLY A O 1
ATOM 595 N N . SER A 1 73 ? -0.176 -7.044 8.424 1.00 87.69 73 SER A N 1
ATOM 596 C CA . SER A 1 73 ? -0.431 -7.418 9.819 1.00 87.69 73 SER A CA 1
ATOM 597 C C . SER A 1 73 ? 0.730 -7.039 10.739 1.00 87.69 73 SER A C 1
ATOM 599 O O . SER A 1 73 ? 0.497 -6.567 11.846 1.00 87.69 73 SER A O 1
ATOM 601 N N . ASP A 1 74 ? 1.971 -7.218 10.289 1.00 85.81 74 ASP A N 1
ATOM 602 C CA . ASP A 1 74 ? 3.173 -6.886 11.059 1.00 85.81 74 ASP A CA 1
ATOM 603 C C . ASP A 1 74 ? 3.348 -5.369 11.218 1.00 85.81 74 ASP A C 1
ATOM 605 O O . ASP A 1 74 ? 3.490 -4.868 12.333 1.00 85.81 74 ASP A O 1
ATOM 609 N N . LYS A 1 75 ? 3.187 -4.611 10.122 1.00 86.88 75 LYS A N 1
ATOM 610 C CA . LYS A 1 75 ? 3.144 -3.140 10.166 1.00 86.88 75 LYS A CA 1
ATOM 611 C C . LYS A 1 75 ? 2.030 -2.629 11.069 1.00 86.88 75 LYS A C 1
ATOM 613 O O . LYS A 1 75 ? 2.235 -1.689 11.828 1.00 86.88 75 LYS A O 1
ATOM 618 N N . TRP A 1 76 ? 0.852 -3.247 10.999 1.00 84.38 76 TRP A N 1
ATOM 619 C CA . TRP A 1 76 ? -0.261 -2.882 11.864 1.00 84.38 76 TRP A CA 1
ATOM 620 C C . TRP A 1 76 ? 0.071 -3.130 13.336 1.00 84.38 76 TRP A C 1
ATOM 622 O O . TRP A 1 76 ? -0.131 -2.233 14.146 1.00 84.38 76 TRP A O 1
ATOM 632 N N . LYS A 1 77 ? 0.650 -4.286 13.684 1.00 85.25 77 LYS A N 1
ATOM 633 C CA . LYS A 1 77 ? 1.093 -4.578 15.059 1.00 85.25 77 LYS A CA 1
ATOM 634 C C . LYS A 1 77 ? 2.117 -3.565 15.565 1.00 85.25 77 LYS A C 1
ATOM 636 O O . LYS A 1 77 ? 1.991 -3.101 16.692 1.00 85.25 77 LYS A O 1
ATOM 641 N N . TYR A 1 78 ? 3.089 -3.198 14.732 1.00 85.88 78 TYR A N 1
ATOM 642 C CA . TYR A 1 78 ? 4.068 -2.171 15.081 1.00 85.88 78 TYR A CA 1
ATOM 643 C C . TYR A 1 78 ? 3.392 -0.815 15.333 1.00 85.88 78 TYR A C 1
ATOM 645 O O . TYR A 1 78 ? 3.581 -0.211 16.385 1.00 85.88 78 TYR A O 1
ATOM 653 N N . ASN A 1 79 ? 2.510 -0.386 14.426 1.00 87.38 79 ASN A N 1
ATOM 654 C CA . ASN A 1 79 ? 1.787 0.882 14.544 1.00 87.38 79 ASN A CA 1
ATOM 655 C C . ASN A 1 79 ? 0.818 0.922 15.736 1.00 87.38 79 ASN A C 1
ATOM 657 O O . ASN A 1 79 ? 0.555 1.990 16.283 1.00 87.38 79 ASN A O 1
ATOM 661 N N . VAL A 1 80 ? 0.271 -0.224 16.149 1.00 88.62 80 VAL A N 1
ATOM 662 C CA . VAL A 1 80 ? -0.590 -0.332 17.336 1.00 88.62 80 VAL A CA 1
ATOM 663 C C . VAL A 1 80 ? 0.184 -0.028 18.619 1.00 88.62 80 VAL A C 1
ATOM 665 O O . VAL A 1 80 ? -0.397 0.530 19.549 1.00 88.62 80 VAL A O 1
ATOM 668 N N . ASN A 1 81 ? 1.483 -0.340 18.686 1.00 83.06 81 ASN A N 1
ATOM 669 C CA . ASN A 1 81 ? 2.276 -0.099 19.894 1.00 83.06 81 ASN A CA 1
ATOM 670 C C . ASN A 1 81 ? 2.406 1.392 20.229 1.00 83.06 81 ASN A C 1
ATOM 672 O O . ASN A 1 81 ? 2.370 1.731 21.410 1.00 83.06 81 ASN A O 1
ATOM 676 N N . GLY A 1 82 ? 2.460 2.259 19.212 1.00 88.75 82 GLY A N 1
ATOM 677 C CA . GLY A 1 82 ? 2.436 3.719 19.364 1.00 88.75 82 GLY A CA 1
ATOM 678 C C . GLY A 1 82 ? 1.042 4.310 19.599 1.00 88.75 82 GLY A C 1
ATOM 679 O O . GLY A 1 82 ? 0.896 5.522 19.676 1.00 88.75 82 GLY A O 1
ATOM 680 N N . LYS A 1 83 ? -0.010 3.483 19.698 1.00 89.94 83 LYS A N 1
ATOM 681 C CA . LYS A 1 83 ? -1.399 3.928 19.900 1.00 89.94 83 LYS A CA 1
ATOM 682 C C . LYS A 1 83 ? -1.990 3.282 21.160 1.00 89.94 83 LYS A C 1
ATOM 684 O O . LYS A 1 83 ? -2.742 2.308 21.038 1.00 89.94 83 LYS A O 1
ATOM 689 N N . PRO A 1 84 ? -1.712 3.816 22.371 1.00 84.12 84 PRO A N 1
ATOM 690 C CA . PRO A 1 84 ? -2.093 3.200 23.648 1.00 84.12 84 PRO A CA 1
ATOM 691 C C . PRO A 1 84 ? -3.577 2.825 23.734 1.00 84.12 84 PRO A C 1
ATOM 693 O O . PRO A 1 84 ? -3.902 1.688 24.071 1.00 84.12 84 PRO A O 1
ATOM 696 N N . LYS A 1 85 ? -4.478 3.726 23.312 1.00 81.00 85 LYS A N 1
ATOM 697 C CA . LYS A 1 85 ? -5.934 3.484 23.303 1.00 81.00 85 LYS A CA 1
ATOM 698 C C . LYS A 1 85 ? -6.327 2.290 22.425 1.00 81.00 85 LYS A C 1
ATOM 700 O O . LYS A 1 85 ? -7.147 1.463 22.818 1.00 81.00 85 LYS A O 1
ATOM 705 N N . LEU A 1 86 ? -5.723 2.173 21.241 1.00 80.31 86 LEU A N 1
ATOM 706 C CA . LEU A 1 86 ? -5.996 1.072 20.316 1.00 80.31 86 LEU A CA 1
ATOM 707 C C . LEU A 1 86 ? -5.440 -0.253 20.852 1.00 80.31 86 LEU A C 1
ATOM 709 O O . LEU A 1 86 ? -6.109 -1.280 20.754 1.00 80.31 86 LEU A O 1
ATOM 713 N N . ARG A 1 87 ? -4.254 -0.223 21.469 1.00 87.81 87 ARG A N 1
ATOM 714 C CA . ARG A 1 87 ? -3.647 -1.379 22.140 1.00 87.81 87 ARG A CA 1
ATOM 715 C C . ARG A 1 87 ? -4.528 -1.898 23.277 1.00 87.81 87 ARG A C 1
ATOM 717 O O . ARG A 1 87 ? -4.784 -3.099 23.331 1.00 87.81 87 ARG A O 1
ATOM 724 N N . THR A 1 88 ? -5.027 -1.015 24.141 1.00 82.19 88 THR A N 1
ATOM 725 C CA . THR A 1 88 ? -5.959 -1.376 25.223 1.00 82.19 88 THR A CA 1
ATOM 726 C C . THR A 1 88 ? -7.247 -1.969 24.662 1.00 82.19 88 THR A C 1
ATOM 728 O O . THR A 1 88 ? -7.658 -3.047 25.086 1.00 82.19 88 THR A O 1
ATOM 731 N N . TYR A 1 89 ? -7.828 -1.354 23.626 1.00 83.75 89 TYR A N 1
ATOM 732 C CA . TYR A 1 89 ? -9.005 -1.907 22.953 1.00 83.75 89 TYR A CA 1
ATOM 733 C C . TYR A 1 89 ? -8.764 -3.321 22.404 1.00 83.75 89 TYR A C 1
ATOM 735 O O . TYR A 1 89 ? -9.615 -4.189 22.577 1.00 83.75 89 TYR A O 1
ATOM 743 N N . ILE A 1 90 ? -7.616 -3.578 21.766 1.00 83.88 90 ILE A N 1
ATOM 744 C CA . ILE A 1 90 ? -7.265 -4.911 21.250 1.00 83.88 90 ILE A CA 1
ATOM 745 C C . ILE A 1 90 ? -7.136 -5.918 22.391 1.00 83.88 90 ILE A C 1
ATOM 747 O O . ILE A 1 90 ? -7.736 -6.986 22.303 1.00 83.88 90 ILE A O 1
ATOM 751 N N . LYS A 1 91 ? -6.433 -5.567 23.476 1.00 84.06 91 LYS A N 1
ATOM 752 C CA . LYS A 1 91 ? -6.307 -6.435 24.657 1.00 84.06 91 LYS A CA 1
ATOM 753 C C . LYS A 1 91 ? -7.675 -6.790 25.230 1.00 84.06 91 LYS A C 1
ATOM 755 O O . LYS A 1 91 ? -7.968 -7.969 25.383 1.00 84.06 91 LYS A O 1
ATOM 760 N N . ILE A 1 92 ? -8.532 -5.793 25.465 1.00 79.00 92 ILE A N 1
ATOM 761 C CA . ILE A 1 92 ? -9.910 -5.995 25.943 1.00 79.00 92 ILE A CA 1
ATOM 762 C C . ILE A 1 92 ? -10.696 -6.860 24.956 1.00 79.00 92 ILE A C 1
ATOM 764 O O . ILE A 1 92 ? -11.452 -7.743 25.356 1.00 79.00 92 ILE A O 1
ATOM 768 N N . LYS A 1 93 ? -10.525 -6.630 23.652 1.00 82.31 93 LYS A N 1
ATOM 769 C CA . LYS A 1 93 ? -11.205 -7.403 22.616 1.00 82.31 93 LYS A CA 1
ATOM 770 C C . LYS A 1 93 ? -10.816 -8.882 22.652 1.00 82.31 93 LYS A C 1
ATOM 772 O O . LYS A 1 93 ? -11.699 -9.733 22.544 1.00 82.31 93 LYS A O 1
ATOM 777 N N . GLU A 1 94 ? -9.529 -9.172 22.801 1.00 82.06 94 GLU A N 1
ATOM 778 C CA . GLU A 1 94 ? -8.982 -10.529 22.859 1.00 82.06 94 GLU A CA 1
ATOM 779 C C . GLU A 1 94 ? -9.376 -11.264 24.147 1.00 82.06 94 GLU A C 1
ATOM 781 O O . GLU A 1 94 ? -9.690 -12.452 24.083 1.00 82.06 94 GLU A O 1
ATOM 786 N N . SER A 1 95 ? -9.418 -10.575 25.292 1.00 82.75 95 SER A N 1
ATOM 787 C CA . SER A 1 95 ? -9.748 -11.185 26.588 1.00 82.75 95 SER A CA 1
ATOM 788 C C . SER A 1 95 ? -11.250 -11.288 26.863 1.00 82.75 95 SER A C 1
ATOM 790 O O . SER A 1 95 ? -11.709 -12.313 27.362 1.00 82.75 95 SER A O 1
ATOM 792 N N . HIS A 1 96 ? -12.038 -10.272 26.504 1.00 79.50 96 HIS A N 1
ATOM 793 C CA . HIS A 1 96 ? -13.434 -10.151 26.949 1.00 79.50 96 HIS A CA 1
ATOM 794 C C . HIS A 1 96 ? -14.477 -10.400 25.852 1.00 79.50 96 HIS A C 1
ATOM 796 O O . HIS A 1 96 ? -15.673 -10.400 26.143 1.00 79.50 96 HIS A O 1
ATOM 802 N N . CYS A 1 97 ? -14.064 -10.612 24.593 1.00 71.62 97 CYS A N 1
ATOM 803 C CA . CYS A 1 97 ? -14.955 -10.814 23.440 1.00 71.62 97 CYS A CA 1
ATOM 804 C C . CYS A 1 97 ? -16.179 -9.860 23.463 1.00 71.62 97 CYS A C 1
ATOM 806 O O . CYS A 1 97 ? -17.336 -10.303 23.507 1.00 71.62 97 CYS A O 1
ATOM 808 N N . PRO A 1 98 ? -15.958 -8.529 23.458 1.00 67.00 98 PRO A N 1
ATOM 809 C CA . PRO A 1 98 ? -16.999 -7.523 23.681 1.00 67.00 98 PRO A CA 1
ATOM 810 C C . PRO A 1 98 ? -18.140 -7.605 22.657 1.00 67.00 98 PRO A C 1
ATOM 812 O O . PRO A 1 98 ? -19.257 -7.157 22.926 1.00 67.00 98 PRO A O 1
ATOM 815 N N . GLU A 1 99 ? -17.905 -8.231 21.502 1.00 67.56 99 GLU A N 1
ATOM 816 C CA . GLU A 1 99 ? -18.925 -8.493 20.487 1.00 67.56 99 GLU A CA 1
ATOM 817 C C . GLU A 1 99 ? -20.069 -9.377 21.000 1.00 67.56 99 GLU A C 1
ATOM 819 O O . GLU A 1 99 ? -21.201 -9.213 20.546 1.00 67.56 99 GLU A O 1
ATOM 824 N N . GLN A 1 100 ? -19.838 -10.260 21.977 1.00 66.56 100 GLN A N 1
ATOM 825 C CA . GLN A 1 100 ? -20.920 -11.040 22.592 1.00 66.56 100 GLN A CA 1
ATOM 826 C C . GLN A 1 100 ? -21.902 -10.153 23.371 1.00 66.56 100 GLN A C 1
ATOM 828 O O . GLN A 1 100 ? -23.099 -10.442 23.427 1.00 66.56 100 GLN A O 1
ATOM 833 N N . ILE A 1 101 ? -21.410 -9.051 23.939 1.00 64.44 101 ILE A N 1
ATOM 834 C CA . ILE A 1 101 ? -22.214 -8.085 24.693 1.00 64.44 101 ILE A CA 1
ATOM 835 C C . ILE A 1 101 ? -22.942 -7.143 23.729 1.00 64.44 101 ILE A C 1
ATOM 837 O O . ILE A 1 101 ? -24.123 -6.857 23.922 1.00 64.44 101 ILE A O 1
ATOM 841 N N . ILE A 1 102 ? -22.270 -6.707 22.659 1.00 65.38 102 ILE A N 1
ATOM 842 C CA . ILE A 1 102 ? -22.844 -5.802 21.651 1.00 65.38 102 ILE A CA 1
ATOM 843 C C . ILE A 1 102 ? -23.927 -6.505 20.816 1.00 65.38 102 ILE A C 1
ATOM 845 O O . ILE A 1 102 ? -24.951 -5.895 20.504 1.00 65.38 102 ILE A O 1
ATOM 849 N N . ASN A 1 103 ? -23.736 -7.787 20.487 1.00 68.00 103 ASN A N 1
ATOM 850 C CA . ASN A 1 103 ? -24.687 -8.565 19.686 1.00 68.00 103 ASN A CA 1
ATOM 851 C C . ASN A 1 103 ? -25.850 -9.144 20.499 1.00 68.00 103 ASN A C 1
ATOM 853 O O . ASN A 1 103 ? -26.846 -9.584 19.918 1.00 68.00 103 ASN A O 1
ATOM 857 N N . LYS A 1 104 ? -25.781 -9.126 21.835 1.00 74.12 104 LYS A N 1
ATOM 858 C CA . LYS A 1 104 ? -26.977 -9.359 22.643 1.00 74.12 104 LYS A CA 1
ATOM 859 C C . LYS A 1 104 ? -27.938 -8.203 22.390 1.00 74.12 104 LYS A C 1
ATOM 861 O O . LYS A 1 104 ? -27.630 -7.049 22.675 1.00 74.12 104 LYS A O 1
ATOM 866 N N . ALA A 1 105 ? -29.120 -8.521 21.864 1.00 71.00 105 ALA A N 1
ATOM 867 C CA . ALA A 1 105 ? -30.218 -7.576 21.716 1.00 71.00 105 ALA A CA 1
ATOM 868 C C . ALA A 1 105 ? -30.680 -7.104 23.104 1.00 71.00 105 ALA A C 1
ATOM 870 O O . ALA A 1 105 ? -31.616 -7.639 23.694 1.00 71.00 105 ALA A O 1
ATOM 871 N N . MET A 1 106 ? -29.977 -6.121 23.654 1.00 80.75 106 MET A N 1
ATOM 872 C CA . MET A 1 106 ? -30.334 -5.481 24.907 1.00 80.75 106 MET A CA 1
ATOM 873 C C . MET A 1 106 ? -31.377 -4.411 24.645 1.00 80.75 106 MET A C 1
ATOM 875 O O . MET A 1 106 ? -31.254 -3.623 23.698 1.00 80.75 106 MET A O 1
ATOM 879 N N . SER A 1 107 ? -32.392 -4.349 25.506 1.00 85.62 107 SER A N 1
ATOM 880 C CA . SER A 1 107 ? -33.339 -3.238 25.444 1.00 85.62 107 SER A CA 1
ATOM 881 C C . SER A 1 107 ? -32.604 -1.922 25.723 1.00 85.62 107 SER A C 1
ATOM 883 O O . SER A 1 107 ? -31.607 -1.899 26.451 1.00 85.62 107 SER A O 1
ATOM 885 N N . SER A 1 108 ? -33.100 -0.805 25.183 1.00 84.31 108 SER A N 1
ATOM 886 C CA . SER A 1 108 ? -32.493 0.518 25.411 1.00 84.31 108 SER A CA 1
ATOM 887 C C . SER A 1 108 ? -32.355 0.867 26.897 1.00 84.31 108 SER A C 1
ATOM 889 O O . SER A 1 108 ? -31.463 1.622 27.262 1.00 84.31 108 SER A O 1
ATOM 891 N N . LYS A 1 109 ? -33.182 0.262 27.761 1.00 89.69 109 LYS A N 1
ATOM 892 C CA . LYS A 1 109 ? -33.157 0.443 29.217 1.00 89.69 109 LYS A CA 1
ATOM 893 C C . LYS A 1 109 ? -32.011 -0.294 29.917 1.00 89.69 109 LYS A C 1
ATOM 895 O O . LYS A 1 109 ? -31.675 0.067 31.035 1.00 89.69 109 LYS A O 1
ATOM 900 N N . GLN A 1 110 ? -31.427 -1.318 29.293 1.00 84.25 110 GLN A N 1
ATOM 901 C CA . GLN A 1 110 ? -30.352 -2.123 29.891 1.00 84.25 110 GLN A CA 1
ATOM 902 C C . GLN A 1 110 ? -28.956 -1.583 29.562 1.00 84.25 110 GLN A C 1
ATOM 904 O O . GLN A 1 110 ? -28.023 -1.810 30.324 1.00 84.25 110 GLN A O 1
ATOM 909 N N . ARG A 1 111 ? -28.810 -0.828 28.464 1.00 81.56 111 ARG A N 1
ATOM 910 C CA . ARG A 1 111 ? -27.524 -0.233 28.059 1.00 81.56 111 ARG A CA 1
ATOM 911 C C . ARG A 1 111 ? -26.915 0.701 29.120 1.00 81.56 111 ARG A C 1
ATOM 913 O O . ARG A 1 111 ? -25.721 0.560 29.360 1.00 81.56 111 ARG A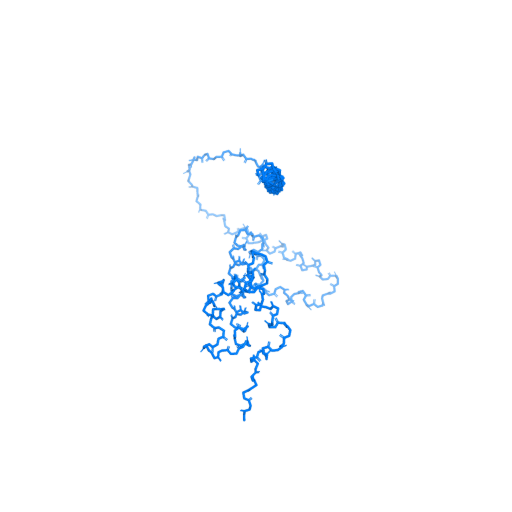 O 1
ATOM 920 N N . PRO A 1 112 ? -27.683 1.582 29.797 1.00 84.62 112 PRO A N 1
ATOM 921 C CA . PRO A 1 112 ? -27.133 2.442 30.843 1.00 84.62 112 PRO A CA 1
ATOM 922 C C . PRO A 1 112 ? -26.649 1.649 32.058 1.00 84.62 112 PRO A C 1
ATOM 924 O O . PRO A 1 112 ? -25.629 1.990 32.635 1.00 84.62 112 PRO A O 1
ATOM 927 N N . VAL A 1 113 ? -27.353 0.568 32.419 1.00 81.69 113 VAL A N 1
ATOM 928 C CA . VAL A 1 113 ? -27.000 -0.270 33.576 1.00 81.69 113 VAL A CA 1
ATOM 929 C C . VAL A 1 113 ? -25.673 -0.984 33.337 1.00 81.69 113 VAL A C 1
ATOM 931 O O . VAL A 1 113 ? -24.813 -0.960 34.202 1.00 81.69 113 VAL A O 1
ATOM 934 N N . ILE A 1 114 ? -25.470 -1.556 32.145 1.00 77.38 114 ILE A N 1
ATOM 935 C CA . ILE A 1 114 ? -24.186 -2.192 31.807 1.00 77.38 114 ILE A CA 1
ATOM 936 C C . ILE A 1 114 ? -23.064 -1.161 31.676 1.00 77.38 114 ILE A C 1
ATOM 938 O O . ILE A 1 114 ? -21.943 -1.443 32.078 1.00 77.38 114 ILE A O 1
ATOM 942 N N . SER A 1 115 ? -23.352 0.029 31.138 1.00 76.94 115 SER A N 1
ATOM 943 C CA . SER A 1 115 ? -22.359 1.108 31.103 1.00 76.94 115 SER A CA 1
ATOM 944 C C . SER A 1 115 ? -21.907 1.494 32.507 1.00 76.94 115 SER A C 1
ATOM 946 O O . SER A 1 115 ? -20.727 1.734 32.698 1.00 76.94 115 SER A O 1
ATOM 948 N N . LYS A 1 116 ? -22.836 1.535 33.468 1.00 80.88 116 LYS A N 1
ATOM 949 C CA . LYS A 1 116 ? -22.538 1.903 34.849 1.00 80.88 116 LYS A CA 1
ATOM 950 C C . LYS A 1 116 ? -21.764 0.812 35.594 1.00 80.88 116 LYS A C 1
ATOM 952 O O . LYS A 1 116 ? -20.788 1.130 36.250 1.00 80.88 116 LYS A O 1
ATOM 957 N N . LEU A 1 117 ? -22.136 -0.456 35.399 1.00 74.62 117 LEU A N 1
ATOM 958 C CA . LEU A 1 117 ? -21.405 -1.596 35.968 1.00 74.62 117 LEU A CA 1
ATOM 959 C C . LEU A 1 117 ? -19.952 -1.673 35.478 1.00 74.62 117 LEU A C 1
ATOM 961 O O . LEU A 1 117 ? -19.099 -2.111 36.227 1.00 74.62 117 LEU A O 1
ATOM 965 N N . ARG A 1 118 ? -19.665 -1.232 34.244 1.00 70.06 118 ARG A N 1
ATOM 966 C CA . ARG A 1 118 ? -18.282 -1.154 33.745 1.00 70.06 118 ARG A CA 1
ATOM 967 C C . A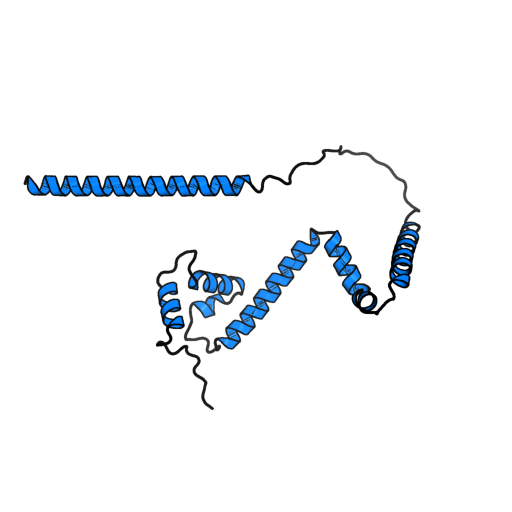RG A 1 118 ? -17.459 -0.063 34.421 1.00 70.06 118 ARG A C 1
ATOM 969 O O . ARG A 1 118 ? -16.275 -0.262 34.608 1.00 70.06 118 ARG A O 1
ATOM 976 N N . SER A 1 119 ? -18.076 1.075 34.737 1.00 72.81 119 SER A N 1
ATOM 977 C CA . SER A 1 119 ? -17.383 2.173 35.417 1.00 72.81 119 SER A CA 1
ATOM 978 C C . SER A 1 119 ? -17.110 1.858 36.887 1.00 72.81 119 SER A C 1
ATOM 980 O O . SER A 1 119 ? -16.085 2.270 37.398 1.00 72.81 119 SER A O 1
ATOM 982 N N . GLU A 1 120 ? -18.007 1.120 37.548 1.00 72.25 120 GLU A N 1
ATOM 983 C CA . GLU A 1 120 ? -17.836 0.720 38.954 1.00 72.25 120 GLU A CA 1
ATOM 984 C C . GLU A 1 120 ? -16.775 -0.395 39.122 1.00 72.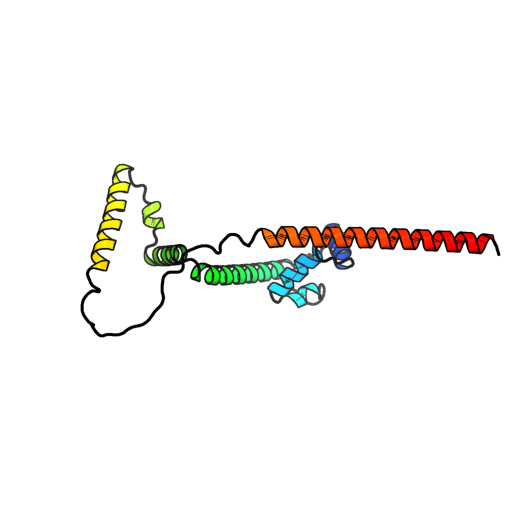25 120 GLU A C 1
ATOM 986 O O . GLU A 1 120 ? -16.126 -0.448 40.155 1.00 72.25 120 GLU A O 1
ATOM 991 N N . GLU A 1 121 ? -16.562 -1.257 38.116 1.00 64.44 121 GLU A N 1
ATOM 992 C CA . GLU A 1 121 ? -15.543 -2.330 38.158 1.00 64.44 121 GLU A CA 1
ATOM 993 C C . GLU A 1 121 ? -14.112 -1.803 37.904 1.00 64.44 121 GLU A C 1
ATOM 995 O O . GLU A 1 121 ? -13.164 -2.363 38.437 1.00 64.44 121 GLU A O 1
ATOM 1000 N N . GLU A 1 122 ? -13.946 -0.709 37.142 1.00 61.16 122 GLU A N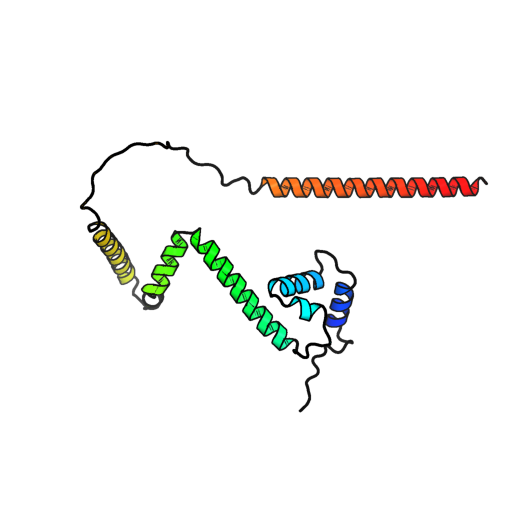 1
ATOM 1001 C CA . GLU A 1 122 ? -12.643 -0.031 36.969 1.00 61.16 122 GLU A CA 1
ATOM 1002 C C . GLU A 1 122 ? -12.207 0.732 38.238 1.00 61.16 122 GLU A C 1
ATOM 1004 O O . GLU A 1 122 ? -11.016 0.776 38.523 1.00 61.16 122 GLU A O 1
ATOM 1009 N N . GLU A 1 123 ? -13.142 1.282 39.028 1.00 63.72 123 GLU A N 1
ATOM 1010 C CA . GLU A 1 123 ? -12.818 1.960 40.301 1.00 63.72 123 GLU A CA 1
ATOM 1011 C C . GLU A 1 123 ? -12.366 0.981 41.405 1.00 63.72 123 GLU A C 1
ATOM 1013 O O . GLU A 1 123 ? -11.569 1.364 42.254 1.00 63.72 123 GLU A O 1
ATOM 1018 N N . GLU A 1 124 ? -12.819 -0.281 41.402 1.00 60.84 124 GLU A N 1
ATOM 1019 C CA . GLU A 1 124 ? -12.390 -1.283 42.400 1.00 60.84 124 GLU A CA 1
ATOM 1020 C C . GLU A 1 124 ? -10.994 -1.881 42.115 1.00 60.84 124 GLU A C 1
ATOM 1022 O O . GLU A 1 124 ? -10.371 -2.402 43.037 1.00 60.84 124 GLU A O 1
ATOM 1027 N N . GLU A 1 125 ? -10.472 -1.807 40.881 1.00 56.00 125 GLU A N 1
ATOM 1028 C CA . GLU A 1 125 ? -9.107 -2.277 40.559 1.00 56.00 125 GLU A CA 1
ATOM 1029 C C . GLU A 1 125 ? -8.011 -1.233 40.860 1.00 56.00 125 GLU A C 1
ATOM 1031 O O . GLU A 1 125 ? -6.850 -1.614 40.987 1.00 56.00 125 GLU A O 1
ATOM 1036 N N . GLU A 1 126 ? -8.345 0.054 41.026 1.00 55.69 126 GLU A N 1
ATOM 1037 C CA . GLU A 1 126 ? -7.372 1.106 41.384 1.00 55.69 126 GLU A CA 1
ATOM 1038 C C . GLU A 1 126 ? -7.085 1.201 42.901 1.00 55.69 126 GLU A C 1
ATOM 1040 O O . GLU A 1 126 ? -6.129 1.866 43.292 1.00 55.69 126 GLU A O 1
ATOM 1045 N N . GLU A 1 127 ? -7.844 0.519 43.771 1.00 57.12 127 GLU A N 1
ATOM 1046 C CA . GLU A 1 127 ? -7.662 0.585 45.239 1.00 57.12 127 GLU A CA 1
ATOM 1047 C C . GLU A 1 127 ? -6.729 -0.502 45.833 1.00 57.12 127 GLU A C 1
ATOM 1049 O O . GLU A 1 127 ? -6.549 -0.548 47.049 1.00 57.12 127 GLU A O 1
ATOM 1054 N N . GLU A 1 128 ? -6.107 -1.371 45.021 1.00 55.59 128 GLU A N 1
ATOM 1055 C CA . GLU A 1 128 ? -5.234 -2.471 45.505 1.00 55.59 128 GLU A CA 1
ATOM 1056 C C . GLU A 1 128 ? -3.733 -2.315 45.144 1.00 55.59 128 GLU A C 1
ATOM 1058 O O . GLU A 1 128 ? -2.957 -3.244 45.371 1.00 55.59 128 GLU A O 1
ATOM 1063 N N . GLU A 1 129 ? -3.283 -1.159 44.632 1.00 53.38 129 GLU A N 1
ATOM 1064 C CA . GLU A 1 129 ? -1.854 -0.885 44.339 1.00 53.38 129 GLU A CA 1
ATOM 1065 C C . GLU A 1 129 ? -1.235 0.252 45.186 1.00 53.38 129 GLU A C 1
ATOM 1067 O O . GLU A 1 129 ? -0.312 0.921 44.731 1.00 53.38 129 GLU A O 1
ATOM 1072 N N . ASP A 1 130 ? -1.702 0.470 46.422 1.00 54.09 130 ASP A N 1
ATOM 1073 C CA . ASP A 1 130 ? -1.170 1.527 47.306 1.00 54.09 130 ASP A CA 1
ATOM 1074 C C . ASP A 1 130 ? -0.787 0.977 48.696 1.00 54.09 130 ASP A C 1
ATOM 1076 O O . ASP A 1 130 ? -1.496 1.166 49.683 1.00 54.09 130 ASP A O 1
ATOM 1080 N N . ASP A 1 131 ? 0.315 0.221 48.763 1.00 59.12 131 ASP A N 1
ATOM 1081 C CA . ASP A 1 131 ? 1.131 0.091 49.982 1.00 59.12 131 ASP A CA 1
ATOM 1082 C C . ASP A 1 131 ? 2.528 -0.476 49.631 1.00 59.12 131 ASP A C 1
ATOM 1084 O O . ASP A 1 131 ? 2.640 -1.550 49.036 1.00 59.12 131 ASP A O 1
ATOM 1088 N N . ASP A 1 132 ? 3.570 0.242 50.068 1.00 59.28 132 ASP A N 1
ATOM 1089 C CA . ASP A 1 132 ? 5.021 -0.049 50.035 1.00 59.28 132 ASP A CA 1
ATOM 1090 C C . ASP A 1 132 ? 5.816 0.331 48.757 1.00 59.28 132 ASP A C 1
ATOM 1092 O O . ASP A 1 132 ? 6.085 -0.504 47.894 1.00 59.28 132 ASP A O 1
ATOM 1096 N N . ASP A 1 133 ? 6.315 1.574 48.663 1.00 57.38 133 ASP A N 1
ATOM 1097 C CA . ASP A 1 133 ? 7.642 1.924 49.224 1.00 57.38 133 ASP A CA 1
ATOM 1098 C C . ASP A 1 133 ? 7.978 3.422 49.020 1.00 57.38 133 ASP A C 1
ATOM 1100 O O . ASP A 1 133 ? 8.112 3.921 47.902 1.00 57.38 133 ASP A O 1
ATOM 1104 N N . ASP A 1 134 ? 8.133 4.110 50.152 1.00 70.94 134 ASP A N 1
ATOM 1105 C CA . ASP A 1 134 ? 8.747 5.429 50.341 1.00 70.94 134 ASP A CA 1
ATOM 1106 C C . ASP A 1 134 ? 10.281 5.244 50.301 1.00 70.94 134 ASP A C 1
ATOM 1108 O O . ASP A 1 134 ? 10.823 4.577 51.183 1.00 70.94 134 ASP A O 1
ATOM 1112 N N . ASP A 1 135 ? 10.987 5.811 49.317 1.00 59.25 135 ASP A N 1
ATOM 1113 C CA . ASP A 1 135 ? 12.341 6.362 49.525 1.00 59.25 135 ASP A CA 1
ATOM 1114 C C . ASP A 1 135 ? 12.810 7.186 48.304 1.00 59.25 135 ASP A C 1
ATOM 1116 O O . ASP A 1 135 ? 13.040 6.651 47.218 1.00 59.25 135 ASP A O 1
ATOM 1120 N N . ASP A 1 136 ? 12.915 8.499 48.544 1.00 65.06 136 ASP A N 1
ATOM 1121 C CA . ASP A 1 136 ? 13.912 9.476 48.067 1.00 65.06 136 ASP A CA 1
ATOM 1122 C C . ASP A 1 136 ? 14.671 9.183 46.753 1.00 65.06 136 ASP A C 1
ATOM 1124 O O . ASP A 1 136 ? 15.478 8.258 46.661 1.00 65.06 136 ASP A O 1
ATOM 1128 N N . ASP A 1 137 ? 14.547 10.066 45.758 1.00 57.69 137 ASP A N 1
ATOM 1129 C CA . ASP A 1 137 ? 15.407 11.263 45.625 1.00 57.69 137 ASP A CA 1
ATOM 1130 C C . ASP A 1 137 ? 15.256 11.879 44.217 1.00 57.69 137 ASP A C 1
ATOM 1132 O O . ASP A 1 137 ? 15.214 11.168 43.212 1.00 57.69 137 ASP A O 1
ATOM 1136 N N . ASP A 1 138 ? 15.185 13.213 44.205 1.00 66.81 138 ASP A N 1
ATOM 1137 C CA . ASP A 1 138 ? 15.587 14.171 43.162 1.00 66.81 138 ASP A CA 1
ATOM 1138 C C . ASP A 1 138 ? 16.013 13.621 41.781 1.00 66.81 138 ASP A C 1
ATOM 1140 O O . ASP A 1 138 ? 17.031 12.943 41.643 1.00 66.81 138 ASP A O 1
ATOM 1144 N N . ASP A 1 139 ? 15.319 14.044 40.722 1.00 56.50 139 ASP A N 1
ATOM 1145 C CA . ASP A 1 139 ? 15.829 15.110 39.837 1.00 56.50 139 ASP A CA 1
ATOM 1146 C C . ASP A 1 139 ? 14.889 15.321 38.635 1.00 56.50 139 ASP A C 1
ATOM 1148 O O . ASP A 1 139 ? 14.442 14.364 38.002 1.00 56.50 139 ASP A O 1
ATOM 1152 N N . ASP A 1 140 ? 14.635 16.602 38.358 1.00 59.22 140 ASP A N 1
ATOM 1153 C CA . ASP A 1 140 ? 14.471 17.228 37.040 1.00 59.22 140 ASP A CA 1
ATOM 1154 C C . ASP A 1 140 ? 13.842 16.391 35.906 1.00 59.22 140 ASP A C 1
ATOM 1156 O O . ASP A 1 140 ? 14.472 15.533 35.292 1.00 59.22 140 ASP A O 1
ATOM 1160 N N . ASP A 1 141 ? 12.647 16.787 35.474 1.00 59.22 141 ASP A N 1
ATOM 1161 C CA . ASP A 1 141 ? 12.626 17.735 34.356 1.00 59.22 141 ASP A CA 1
ATOM 1162 C C . ASP A 1 141 ? 11.247 18.386 34.244 1.00 59.22 141 ASP A C 1
ATOM 1164 O O . ASP A 1 141 ? 10.208 17.724 34.172 1.00 59.22 141 ASP A O 1
ATOM 1168 N N . ASP A 1 142 ? 11.303 19.714 34.288 1.00 58.34 142 ASP A N 1
ATOM 1169 C CA . ASP A 1 142 ? 10.226 20.650 34.027 1.00 58.34 142 ASP A CA 1
ATOM 1170 C C . ASP A 1 142 ? 9.438 20.276 32.765 1.00 58.34 142 ASP A C 1
ATOM 1172 O O . ASP A 1 142 ? 9.987 19.898 31.727 1.00 58.34 142 ASP A O 1
ATOM 1176 N N . ASP A 1 143 ? 8.129 20.475 32.894 1.00 62.66 143 ASP A N 1
ATOM 1177 C CA . ASP A 1 143 ? 7.251 21.015 31.864 1.00 62.66 143 ASP A CA 1
ATOM 1178 C C . ASP A 1 143 ? 8.012 21.733 30.729 1.00 62.66 143 ASP A C 1
ATOM 1180 O O . ASP A 1 143 ? 8.487 22.856 30.899 1.00 62.66 143 ASP A O 1
ATOM 1184 N N . ASP A 1 144 ? 8.021 21.139 29.536 1.00 56.91 144 ASP A N 1
ATOM 1185 C CA . ASP A 1 144 ? 7.863 21.932 28.319 1.00 56.91 144 ASP A CA 1
ATOM 1186 C C . ASP A 1 144 ? 6.806 21.262 27.433 1.00 56.91 144 ASP A C 1
ATOM 1188 O O . ASP A 1 144 ? 7.030 20.284 26.713 1.00 56.91 144 ASP A O 1
ATOM 1192 N N . ASP A 1 145 ? 5.606 21.791 27.654 1.00 55.56 145 ASP A N 1
ATOM 1193 C CA . ASP A 1 145 ? 4.438 21.887 26.793 1.00 55.56 145 ASP A CA 1
ATOM 1194 C C . ASP A 1 145 ? 4.688 21.711 25.282 1.00 55.56 145 ASP A C 1
ATOM 1196 O O . ASP A 1 145 ? 5.590 22.300 24.690 1.00 55.56 145 ASP A O 1
ATOM 1200 N N . ASP A 1 146 ? 3.770 20.946 24.679 1.00 57.22 146 ASP A N 1
ATOM 1201 C CA . ASP A 1 146 ? 2.984 21.310 23.489 1.00 57.22 146 ASP A CA 1
ATOM 1202 C C . ASP A 1 146 ? 3.649 22.216 22.427 1.00 57.22 146 ASP A C 1
ATOM 1204 O O . ASP A 1 146 ? 3.683 23.433 22.579 1.00 57.22 146 ASP A O 1
ATOM 1208 N N . ASP A 1 147 ? 4.045 21.629 21.287 1.00 54.97 147 ASP A N 1
ATOM 1209 C CA . ASP A 1 147 ? 3.608 22.025 19.924 1.00 54.97 147 ASP A CA 1
ATOM 1210 C C . ASP A 1 147 ? 4.543 21.416 18.859 1.00 54.97 147 ASP A C 1
ATOM 1212 O O . ASP A 1 147 ? 5.472 22.068 18.396 1.00 54.97 147 ASP A O 1
ATOM 1216 N N . ASP A 1 148 ? 4.308 20.171 18.429 1.00 55.69 148 ASP A N 1
ATOM 1217 C CA . ASP A 1 148 ? 5.118 19.571 17.347 1.00 55.69 148 ASP A CA 1
ATOM 1218 C C . ASP A 1 148 ? 4.280 18.683 16.404 1.00 55.69 148 ASP A C 1
ATOM 1220 O O . ASP A 1 148 ? 4.692 17.601 15.990 1.00 55.69 148 ASP A O 1
ATOM 1224 N N . ASP A 1 149 ? 3.053 19.118 16.085 1.00 55.47 149 ASP A N 1
ATOM 1225 C CA . ASP A 1 149 ? 2.110 18.350 15.248 1.00 55.47 149 ASP A CA 1
ATOM 1226 C C . ASP A 1 149 ? 1.544 19.167 14.062 1.00 55.47 149 ASP A C 1
ATOM 1228 O O . ASP A 1 149 ? 0.387 18.987 13.681 1.00 55.47 149 ASP A O 1
ATOM 1232 N N . ASP A 1 150 ? 2.342 20.072 13.465 1.00 57.41 150 ASP A N 1
ATOM 1233 C CA . ASP A 1 150 ? 1.942 20.823 12.249 1.00 57.41 150 ASP A CA 1
ATOM 1234 C C . ASP A 1 150 ? 3.056 21.007 11.181 1.00 57.41 150 ASP A C 1
ATOM 1236 O O . ASP A 1 150 ? 2.942 21.851 10.295 1.00 57.41 150 ASP A O 1
ATOM 1240 N N . GLU A 1 151 ? 4.133 20.204 11.195 1.00 56.34 151 GLU A N 1
ATOM 1241 C CA . GLU A 1 151 ? 5.212 20.279 10.177 1.00 56.34 151 GLU A CA 1
ATOM 1242 C C . GLU A 1 151 ? 5.004 19.378 8.934 1.00 56.34 151 GLU A C 1
ATOM 1244 O O . GLU A 1 151 ? 5.820 19.392 8.010 1.00 56.34 151 GLU A O 1
ATOM 1249 N N . GLU A 1 152 ? 3.915 18.602 8.831 1.00 57.41 152 GLU A N 1
ATOM 1250 C CA . GLU A 1 152 ? 3.689 17.758 7.636 1.00 57.41 152 GLU A CA 1
ATOM 1251 C C . GLU A 1 152 ? 3.224 18.554 6.393 1.00 57.41 152 GLU A C 1
ATOM 1253 O O . GLU A 1 152 ? 3.232 18.016 5.286 1.00 57.41 152 GLU A O 1
ATOM 1258 N N . GLY A 1 153 ? 2.864 19.838 6.534 1.00 55.25 153 GLY A N 1
ATOM 1259 C CA . GLY A 1 153 ? 2.414 20.685 5.418 1.00 55.25 153 GLY A CA 1
ATOM 1260 C C . GLY A 1 153 ? 3.532 21.342 4.596 1.00 55.25 153 GLY A C 1
ATOM 1261 O O . GLY A 1 153 ? 3.355 21.570 3.400 1.00 55.25 153 GLY A O 1
ATOM 1262 N N . GLU A 1 154 ? 4.695 21.625 5.193 1.00 58.78 154 GLU A N 1
ATOM 1263 C CA . GLU A 1 154 ? 5.760 22.388 4.515 1.00 58.78 154 GLU A CA 1
ATOM 1264 C C . GLU A 1 154 ? 6.578 21.547 3.521 1.00 58.78 154 GLU A C 1
ATOM 1266 O O . GLU A 1 154 ? 7.166 22.084 2.578 1.00 58.78 154 GLU A O 1
ATOM 1271 N N . GLN A 1 155 ? 6.604 20.218 3.682 1.00 64.75 155 GLN A N 1
ATOM 1272 C CA . GLN A 1 155 ? 7.326 19.341 2.753 1.00 64.75 155 GLN A CA 1
ATOM 1273 C C . GLN A 1 155 ? 6.643 19.233 1.383 1.00 64.75 155 GLN A C 1
ATOM 1275 O O . GLN A 1 155 ? 7.345 19.181 0.372 1.00 64.75 155 GLN A O 1
ATOM 1280 N N . GLU A 1 156 ? 5.306 19.249 1.318 1.00 68.19 156 GLU A N 1
ATOM 1281 C CA . GLU A 1 156 ? 4.590 19.177 0.033 1.00 68.19 156 GLU A CA 1
ATOM 1282 C C . GLU A 1 156 ? 4.753 20.461 -0.801 1.00 68.19 156 GLU A C 1
ATOM 1284 O O . GLU A 1 156 ? 4.859 20.378 -2.027 1.00 68.19 156 GLU A O 1
ATOM 1289 N N . GLU A 1 157 ? 4.827 21.642 -0.171 1.00 74.56 157 GLU A N 1
ATOM 1290 C CA . GLU A 1 157 ? 5.078 22.900 -0.894 1.00 74.56 157 GLU A CA 1
ATOM 1291 C C . GLU A 1 157 ? 6.509 22.969 -1.453 1.00 74.56 157 GLU A C 1
ATOM 1293 O O . GLU A 1 157 ? 6.697 23.367 -2.605 1.00 74.56 157 GLU A O 1
ATOM 1298 N N . GLN A 1 158 ? 7.516 22.506 -0.700 1.00 79.69 158 GLN A N 1
ATOM 1299 C CA . GLN A 1 158 ? 8.903 22.474 -1.188 1.00 79.69 158 GLN A CA 1
ATOM 1300 C C . GLN A 1 158 ? 9.104 21.504 -2.360 1.00 79.69 158 GLN A C 1
ATOM 1302 O O . GLN A 1 158 ? 9.917 21.775 -3.250 1.00 79.69 158 GLN A O 1
ATOM 1307 N N . GLU A 1 159 ? 8.387 20.377 -2.383 1.00 85.38 159 GLU A N 1
ATOM 1308 C CA . GLU A 1 159 ? 8.490 19.402 -3.475 1.00 85.38 159 GLU A CA 1
ATOM 1309 C C . GLU A 1 159 ? 7.851 19.939 -4.770 1.00 85.38 159 GLU A C 1
ATOM 1311 O O . GLU A 1 159 ? 8.436 19.794 -5.846 1.00 85.38 159 GLU A O 1
ATOM 1316 N N . GLN A 1 160 ? 6.723 20.657 -4.673 1.00 87.12 160 GLN A N 1
ATOM 1317 C CA . GLN A 1 160 ? 6.104 21.321 -5.831 1.00 87.12 160 GLN A CA 1
ATOM 1318 C C . GLN A 1 160 ? 6.981 22.442 -6.402 1.00 87.12 160 GLN A C 1
ATOM 1320 O O . GLN A 1 160 ? 7.133 22.533 -7.622 1.00 87.12 160 GLN A O 1
ATOM 1325 N N . GLU A 1 161 ? 7.605 23.260 -5.548 1.00 93.50 161 GLU A N 1
ATOM 1326 C CA . GLU A 1 161 ? 8.481 24.344 -6.008 1.00 93.50 161 GLU A CA 1
ATOM 1327 C C . GLU A 1 161 ? 9.739 23.802 -6.716 1.00 93.50 161 GLU A C 1
ATOM 1329 O O . GLU A 1 161 ? 10.185 24.364 -7.722 1.00 93.50 161 GLU A O 1
ATOM 1334 N N . GLN A 1 162 ? 10.292 22.670 -6.257 1.00 91.88 162 GLN A N 1
ATOM 1335 C CA . GLN A 1 162 ? 11.394 22.000 -6.959 1.00 91.88 162 GLN A CA 1
ATOM 1336 C C . GLN A 1 162 ? 10.975 21.440 -8.322 1.00 91.88 162 GLN A C 1
ATOM 1338 O O . GLN A 1 162 ? 11.742 21.555 -9.284 1.00 91.88 162 GLN A O 1
ATOM 1343 N N . GLU A 1 163 ? 9.783 20.849 -8.428 1.00 93.38 163 GLU A N 1
ATOM 1344 C CA . GLU A 1 163 ? 9.300 20.277 -9.688 1.00 93.38 163 GLU A CA 1
ATOM 1345 C C . GLU A 1 163 ? 9.051 21.371 -10.745 1.00 93.38 163 GLU A C 1
ATOM 1347 O O . GLU A 1 163 ? 9.438 21.205 -11.907 1.00 93.38 163 GLU A O 1
ATOM 1352 N N . GLU A 1 164 ? 8.512 22.528 -10.339 1.00 95.88 164 GLU A N 1
ATOM 1353 C CA . GLU A 1 164 ? 8.305 23.686 -11.222 1.00 95.88 164 GLU A CA 1
ATOM 1354 C C . GLU A 1 164 ? 9.642 24.273 -11.714 1.00 95.88 164 GLU A C 1
ATOM 1356 O O . GLU A 1 164 ? 9.821 24.492 -12.919 1.00 95.88 164 GLU A O 1
ATOM 1361 N N . GLN A 1 165 ? 10.637 24.416 -10.827 1.00 94.69 165 GLN A N 1
ATOM 1362 C CA . GLN A 1 165 ? 11.983 24.870 -11.208 1.00 94.69 165 GLN A CA 1
ATOM 1363 C C . GLN A 1 165 ? 12.691 23.899 -12.168 1.00 94.69 165 GLN A C 1
ATOM 1365 O O . GLN A 1 165 ? 13.389 24.334 -13.092 1.00 94.69 165 GLN A O 1
ATOM 1370 N N . GLU A 1 166 ? 12.536 22.584 -11.987 1.00 95.88 166 GLU A N 1
ATOM 1371 C CA . GLU A 1 166 ? 13.126 21.596 -12.900 1.00 95.88 166 GLU A CA 1
ATOM 1372 C C . GLU A 1 166 ? 12.463 21.646 -14.287 1.00 95.88 166 GLU A C 1
ATOM 1374 O O . GLU A 1 166 ? 13.132 21.475 -15.317 1.00 95.88 166 GLU A O 1
ATOM 1379 N N . GLN A 1 167 ? 11.154 21.898 -14.335 1.00 93.62 167 GLN A N 1
ATOM 1380 C CA . GLN A 1 167 ? 10.408 22.007 -15.584 1.00 93.62 167 GLN A CA 1
ATOM 1381 C C . GLN A 1 167 ? 10.815 23.260 -16.374 1.00 93.62 167 GLN A C 1
ATOM 1383 O O . GLN A 1 167 ? 11.093 23.152 -17.573 1.00 93.62 167 GLN A O 1
ATOM 1388 N N . GLU A 1 168 ? 10.974 24.402 -15.701 1.00 97.00 168 GLU A N 1
ATOM 1389 C CA . GLU A 1 168 ? 11.439 25.651 -16.318 1.00 97.00 168 GLU A CA 1
ATOM 1390 C C . GLU A 1 168 ? 12.867 25.515 -16.882 1.00 97.00 168 GLU A C 1
ATOM 1392 O O . GLU A 1 168 ? 13.148 25.923 -18.014 1.00 97.00 168 GLU A O 1
ATOM 1397 N N . GLN A 1 169 ? 13.776 24.852 -16.154 1.00 95.69 169 GLN A N 1
ATOM 1398 C CA . GLN A 1 169 ? 15.139 24.591 -16.639 1.00 95.69 169 GLN A CA 1
ATOM 1399 C C . GLN A 1 169 ? 15.163 23.696 -17.887 1.00 95.69 169 GLN A C 1
ATOM 1401 O O . GLN A 1 169 ? 15.980 23.908 -18.791 1.00 95.69 169 GLN A O 1
ATOM 1406 N N . LYS A 1 170 ? 14.276 22.696 -17.965 1.00 95.38 170 LYS A N 1
ATOM 1407 C CA . LYS A 1 170 ? 14.153 21.830 -19.149 1.00 95.38 170 LYS A CA 1
ATOM 1408 C C . LYS A 1 170 ? 13.657 22.603 -20.367 1.00 95.38 170 LYS A C 1
ATOM 1410 O O . LYS A 1 170 ? 14.181 22.381 -21.461 1.00 95.38 170 LYS A O 1
ATOM 1415 N N . GLU A 1 171 ? 12.698 23.505 -20.187 1.00 97.38 171 GLU A N 1
ATOM 1416 C CA . GLU A 1 171 ? 12.151 24.318 -21.275 1.00 97.38 171 GLU A CA 1
ATOM 1417 C C . GLU A 1 171 ? 13.202 25.301 -21.818 1.00 97.38 171 GLU A C 1
ATOM 1419 O O . GLU A 1 171 ? 13.455 25.326 -23.025 1.00 97.38 171 GLU A O 1
ATOM 1424 N N . GLN A 1 172 ? 13.940 25.984 -20.934 1.00 96.56 172 GLN A N 1
ATOM 1425 C CA . GLN A 1 172 ? 15.057 26.854 -21.329 1.00 96.56 172 GLN A CA 1
ATOM 1426 C C . GLN A 1 172 ? 16.169 26.087 -22.066 1.00 96.56 172 GLN A C 1
ATOM 1428 O O . GLN A 1 172 ? 16.722 26.569 -23.059 1.00 96.56 172 GLN A O 1
ATOM 1433 N N . ALA A 1 173 ? 16.505 24.876 -21.612 1.00 97.12 173 ALA A N 1
ATOM 1434 C CA . ALA A 1 173 ? 17.505 24.040 -22.276 1.00 97.12 173 ALA A CA 1
ATOM 1435 C C . ALA A 1 173 ? 17.046 23.578 -23.670 1.00 97.12 173 ALA A C 1
ATOM 1437 O O . ALA A 1 173 ? 17.868 23.462 -24.587 1.00 97.12 173 ALA A O 1
ATOM 1438 N N . GLN A 1 174 ? 15.749 23.313 -23.846 1.00 96.56 174 GLN A N 1
ATOM 1439 C CA . GLN A 1 174 ? 15.180 22.965 -25.144 1.00 96.56 174 GLN A CA 1
ATOM 1440 C C . GLN A 1 174 ? 15.204 24.161 -26.103 1.00 96.56 174 GLN A C 1
ATOM 1442 O O . GLN A 1 174 ? 15.657 24.004 -27.238 1.00 96.56 174 GLN A O 1
ATOM 1447 N N . GLU A 1 175 ? 14.822 25.352 -25.641 1.00 98.00 175 GLU A N 1
ATOM 1448 C CA . GLU A 1 175 ? 14.841 26.574 -26.452 1.00 98.00 175 GLU A CA 1
ATOM 1449 C C . GLU A 1 175 ? 16.263 26.921 -26.924 1.00 98.00 175 GLU A C 1
ATOM 1451 O O . GLU A 1 175 ? 16.494 27.170 -28.109 1.00 98.00 175 GLU A O 1
ATOM 1456 N N . GLN A 1 176 ? 17.261 26.839 -26.036 1.00 97.19 176 GLN A N 1
ATOM 1457 C CA . GLN A 1 176 ? 18.666 27.051 -26.410 1.00 97.19 176 GLN A CA 1
ATOM 1458 C C . GLN A 1 176 ? 19.147 26.046 -27.462 1.00 97.19 176 GLN A C 1
ATOM 1460 O O . GLN A 1 176 ? 19.951 26.380 -28.338 1.00 97.19 176 GLN A O 1
ATOM 1465 N N . LYS A 1 177 ? 18.665 24.802 -27.392 1.00 97.69 177 LYS A N 1
ATOM 1466 C CA . LYS A 1 177 ? 19.016 23.758 -28.355 1.00 97.69 177 LYS A CA 1
ATOM 1467 C C . LYS A 1 177 ? 18.399 24.026 -29.729 1.00 97.69 177 LYS A C 1
ATOM 1469 O O . LYS A 1 177 ? 19.081 23.801 -30.728 1.00 97.69 177 LYS A O 1
ATOM 1474 N N . GLU A 1 178 ? 17.163 24.519 -29.781 1.00 98.06 178 GLU A N 1
ATOM 1475 C CA . GLU A 1 178 ? 16.501 24.930 -31.026 1.00 98.06 178 GLU A CA 1
ATOM 1476 C C . GLU A 1 178 ? 17.204 26.139 -31.655 1.00 98.06 178 GLU A C 1
ATOM 1478 O O . GLU A 1 178 ? 17.573 26.079 -32.828 1.00 98.06 178 GLU A O 1
ATOM 1483 N N . GLN A 1 179 ? 17.529 27.170 -30.868 1.00 97.94 179 GLN A N 1
ATOM 1484 C CA . GLN A 1 179 ? 18.290 28.332 -31.350 1.00 97.94 179 GLN A CA 1
ATOM 1485 C C . GLN A 1 179 ? 19.673 27.937 -31.891 1.00 97.94 179 GLN A C 1
ATOM 1487 O O . GLN A 1 179 ? 20.103 28.415 -32.942 1.00 97.94 179 GLN A O 1
ATOM 1492 N N . ALA A 1 180 ? 20.378 27.029 -31.208 1.00 98.06 180 ALA A N 1
ATOM 1493 C CA . ALA A 1 180 ? 21.671 26.528 -31.670 1.00 98.06 180 ALA A CA 1
ATOM 1494 C C . ALA A 1 180 ? 21.557 25.690 -32.956 1.00 98.06 180 ALA A C 1
ATOM 1496 O O . ALA A 1 180 ? 22.499 25.646 -33.751 1.00 98.06 180 ALA A O 1
ATOM 1497 N N . GLN A 1 181 ? 20.433 25.000 -33.161 1.00 97.56 181 GLN A N 1
ATOM 1498 C CA . GLN A 1 181 ? 20.172 24.268 -34.395 1.00 97.56 181 GLN A CA 1
ATOM 1499 C C . GLN A 1 181 ? 19.867 25.228 -35.552 1.00 97.56 181 GLN A C 1
ATOM 1501 O O . GLN A 1 181 ? 20.456 25.076 -36.620 1.00 97.56 181 GLN A O 1
ATOM 1506 N N . GLU A 1 182 ? 19.044 26.250 -35.323 1.00 98.19 182 GLU A N 1
ATOM 1507 C CA . GLU A 1 182 ? 18.717 27.267 -36.327 1.00 98.19 182 GLU A CA 1
ATOM 1508 C C . GLU A 1 182 ? 19.964 28.049 -36.773 1.00 98.19 182 GLU A C 1
ATOM 1510 O O . GLU A 1 182 ? 20.189 28.240 -37.968 1.00 98.19 182 GLU A O 1
ATOM 1515 N N . GLN A 1 183 ? 20.847 28.420 -35.838 1.00 97.69 183 GLN A N 1
ATOM 1516 C CA . GLN A 1 183 ? 22.129 29.059 -36.170 1.00 97.69 183 GLN A CA 1
ATOM 1517 C C . GLN A 1 183 ? 23.017 28.164 -37.045 1.00 97.69 183 GLN A C 1
ATOM 1519 O O . GLN A 1 183 ? 23.620 28.643 -38.004 1.00 97.69 183 GLN A O 1
ATOM 1524 N N . LYS A 1 184 ? 23.071 26.855 -36.760 1.00 98.00 184 LYS A N 1
ATOM 1525 C CA . LYS A 1 184 ? 23.822 25.900 -37.590 1.00 98.00 184 LYS A CA 1
ATOM 1526 C C . LYS A 1 184 ? 23.242 25.763 -38.994 1.00 98.00 184 LYS A C 1
ATOM 1528 O O . LYS A 1 184 ? 24.012 25.580 -39.933 1.00 98.00 184 LYS A O 1
ATOM 1533 N N . GLU A 1 185 ? 21.922 25.821 -39.144 1.00 97.88 185 GLU A N 1
ATOM 1534 C CA . GLU A 1 185 ? 21.271 25.797 -40.458 1.00 97.88 185 GLU A CA 1
ATOM 1535 C C . GLU A 1 185 ? 21.591 27.076 -41.249 1.00 97.88 185 GLU A C 1
ATOM 1537 O O . GLU A 1 185 ? 22.013 26.989 -42.402 1.00 97.88 185 GLU A O 1
ATOM 1542 N N . GLN A 1 186 ? 21.541 28.249 -40.609 1.00 97.62 186 GLN A N 1
ATOM 1543 C CA . GLN A 1 186 ? 21.926 29.520 -41.240 1.00 97.62 186 GLN A CA 1
ATOM 1544 C C . GLN A 1 186 ? 23.407 29.557 -41.661 1.00 97.62 186 GLN A C 1
ATOM 1546 O O . GLN A 1 186 ? 23.730 30.078 -42.730 1.00 97.62 186 GLN A O 1
ATOM 1551 N N . GLU A 1 187 ? 24.319 28.993 -40.862 1.00 97.50 187 GLU A N 1
ATOM 1552 C CA . GLU A 1 187 ? 25.740 28.875 -41.228 1.00 97.50 187 GLU A CA 1
ATOM 1553 C C . GLU A 1 187 ? 25.973 27.912 -42.404 1.00 97.50 187 GLU A C 1
ATOM 1555 O O . GLU A 1 187 ? 26.898 28.115 -43.194 1.00 97.50 187 GLU A O 1
ATOM 1560 N N . GLN A 1 188 ? 25.151 26.867 -42.543 1.00 95.94 188 GLN A N 1
ATOM 1561 C CA . GLN A 1 188 ? 25.228 25.944 -43.679 1.00 95.94 188 GLN A CA 1
ATOM 1562 C C . GLN A 1 188 ? 24.730 26.578 -44.978 1.00 95.94 188 GLN A C 1
ATOM 1564 O O . GLN A 1 188 ? 25.281 26.276 -46.029 1.00 95.94 188 GLN A O 1
ATOM 1569 N N . GLU A 1 189 ? 23.736 27.465 -44.926 1.00 96.81 189 GLU A N 1
ATOM 1570 C CA . GLU A 1 189 ? 23.237 28.167 -46.118 1.00 96.81 189 GLU A CA 1
ATOM 1571 C C . GLU A 1 189 ? 24.202 29.242 -46.648 1.00 96.81 189 GLU A C 1
ATOM 1573 O O . GLU A 1 189 ? 24.116 29.630 -47.815 1.00 96.81 189 GLU A O 1
ATOM 1578 N N . GLN A 1 190 ? 25.120 29.736 -45.811 1.00 93.88 190 GLN A N 1
ATOM 1579 C CA . GLN A 1 190 ? 26.093 30.769 -46.186 1.00 93.88 190 GLN A CA 1
ATOM 1580 C C . GLN A 1 190 ? 27.413 30.222 -46.757 1.00 93.88 190 GLN A C 1
ATOM 1582 O O . GLN A 1 190 ? 28.196 31.009 -47.297 1.00 93.88 190 GLN A O 1
ATOM 1587 N N . ASN A 1 191 ? 27.664 28.913 -46.648 1.00 89.25 191 ASN A N 1
ATOM 1588 C CA . ASN A 1 191 ? 28.872 28.242 -47.150 1.00 89.25 191 ASN A CA 1
ATOM 1589 C C . ASN A 1 191 ? 28.611 27.480 -48.454 1.00 89.25 191 ASN A C 1
ATOM 1591 O O . ASN A 1 191 ? 29.507 27.511 -49.330 1.00 89.25 191 ASN A O 1
#

Foldseek 3Di:
DDPPPPPVPCPDPVNVQLVVCCVVPDCPTPLVVVCVLCVQLVNNVCSVCVDPPPQPPVNVVVSSVVSVVVVVVVVVVVVVVVVVVSVVVVVCCVPPVCVVVVPPPDDPVCVVVVVVVVVVVVVVVVPPPDDDDDDDDDDDDDDDDDDDPPPPPPVVVVVVVVVVVVVVVVVVVVVVVVVVVVVVVVVVVVD

pLDDT: mean 79.18, std 14.93, range [43.03, 98.19]

Radius of gyration: 31.93 Å; chains: 1; bounding box: 62×64×98 Å